Protein AF-A0A1W1XZP3-F1 (afdb_monomer)

Secondary structure (DSSP, 8-state):
---HHHHHHHHHHTT--PPEEEE---PPPTT-S--GGGGSTTS---EEETTEEESSHHHHHHHHHHHHTT-HHHHHHHHT---HHHHHHHTTS-TT--HHHHHHHHHHHHHHHHHHHHHH-HHHHHHHHHTTTPEEEE--TT-SSSS-SS-TTSGGGG-GGG-SS--HHHHHHHHHHHHHHHHTT----PPPPPPPP---GGG-EEEEEEE-TTT---EEEEEEEPBS-TTS--EEEE-TTS-EEEEEEEEETTTEEEEEEEETTEEEEEEEESS--EEEEE-TT--EEEEEEE-

Structure (mmCIF, N/CA/C/O backbone):
data_AF-A0A1W1XZP3-F1
#
_entry.id   AF-A0A1W1XZP3-F1
#
loop_
_atom_site.group_PDB
_atom_site.id
_atom_site.type_symbol
_atom_site.label_atom_id
_atom_site.label_alt_id
_atom_site.label_comp_id
_atom_site.label_asym_id
_atom_site.label_entity_id
_atom_site.label_seq_id
_atom_site.pdbx_PDB_ins_code
_atom_site.Cartn_x
_atom_site.Cartn_y
_atom_site.Cartn_z
_atom_site.occupancy
_atom_site.B_iso_or_equiv
_atom_site.auth_seq_id
_atom_site.auth_comp_id
_atom_site.auth_asym_id
_atom_site.auth_atom_id
_atom_site.pdbx_PDB_model_num
ATOM 1 N N . MET A 1 1 ? -2.050 18.190 2.871 1.00 44.12 1 MET A N 1
ATOM 2 C CA . MET A 1 1 ? -2.322 17.116 3.847 1.00 44.12 1 MET A CA 1
ATOM 3 C C . MET A 1 1 ? -1.042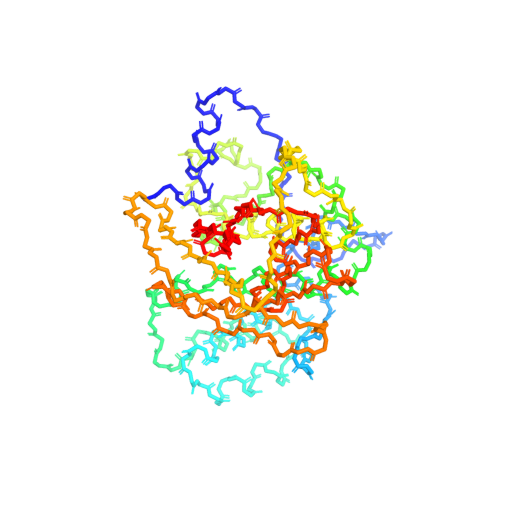 16.617 4.378 1.00 44.12 1 MET A C 1
ATOM 5 O O . MET A 1 1 ? -0.017 16.674 3.710 1.00 44.12 1 MET A O 1
ATOM 9 N N . SER A 1 2 ? -1.183 16.103 5.575 1.00 41.12 2 SER A N 1
ATOM 10 C CA . SER A 1 2 ? -0.210 15.267 6.207 1.00 41.12 2 SER A CA 1
ATOM 11 C C . SER A 1 2 ? -0.262 13.873 5.560 1.00 41.12 2 SER A C 1
ATOM 13 O O . SER A 1 2 ? -1.215 13.147 5.841 1.00 41.12 2 SER A O 1
ATOM 15 N N . PRO A 1 3 ? 0.674 13.485 4.665 1.00 68.62 3 PRO A N 1
ATOM 16 C CA . PRO A 1 3 ? 0.847 12.079 4.259 1.00 68.62 3 PRO A CA 1
ATOM 17 C C . PRO A 1 3 ? 0.864 11.160 5.499 1.00 68.62 3 PRO A C 1
ATOM 19 O O . PRO A 1 3 ? 1.060 11.681 6.593 1.00 68.62 3 PRO A O 1
ATOM 22 N N . PRO A 1 4 ? 0.713 9.826 5.399 1.00 83.00 4 PRO A N 1
ATOM 23 C CA . PRO A 1 4 ? 0.682 8.929 6.571 1.00 83.00 4 PRO A CA 1
ATOM 24 C C . PRO A 1 4 ? 1.760 9.213 7.639 1.00 83.00 4 PRO A C 1
ATOM 26 O O . PRO A 1 4 ? 1.513 9.133 8.840 1.00 83.00 4 PRO A O 1
ATOM 29 N N . LEU A 1 5 ? 2.938 9.667 7.203 1.00 90.62 5 LEU A N 1
ATOM 30 C CA . LEU A 1 5 ? 4.012 10.156 8.065 1.00 90.62 5 LEU A CA 1
ATOM 31 C C . LEU A 1 5 ? 3.643 11.368 8.939 1.00 90.62 5 LEU A C 1
ATOM 33 O O . LEU A 1 5 ? 4.022 11.439 10.101 1.00 90.62 5 LEU A O 1
ATOM 37 N N . ALA A 1 6 ? 2.921 12.336 8.402 1.00 86.00 6 ALA A N 1
ATOM 38 C CA . ALA A 1 6 ? 2.547 13.534 9.129 1.00 86.00 6 ALA A CA 1
ATOM 39 C C . ALA A 1 6 ? 1.307 13.329 10.029 1.00 86.00 6 ALA A C 1
ATOM 41 O O . ALA A 1 6 ? 1.150 14.075 10.993 1.00 86.00 6 ALA A O 1
ATOM 42 N N . ASP A 1 7 ? 0.478 12.299 9.796 1.00 86.25 7 ASP A N 1
ATOM 43 C CA . ASP A 1 7 ? -0.460 11.801 10.824 1.00 86.25 7 ASP A CA 1
ATOM 44 C C . ASP A 1 7 ? 0.311 11.226 12.022 1.00 86.25 7 ASP A C 1
ATOM 46 O O . ASP A 1 7 ? 0.065 11.599 13.170 1.00 86.25 7 ASP A O 1
ATOM 50 N N . LEU A 1 8 ? 1.336 10.408 11.753 1.00 92.25 8 LEU A N 1
ATOM 51 C CA . LEU A 1 8 ? 2.243 9.915 12.789 1.00 92.25 8 LEU A CA 1
ATOM 52 C C . LEU A 1 8 ? 2.946 11.067 13.534 1.00 92.25 8 LEU A C 1
ATOM 54 O O . LEU A 1 8 ? 3.051 11.021 14.758 1.00 92.25 8 LEU A O 1
ATOM 58 N N . HIS A 1 9 ? 3.381 12.124 12.837 1.00 92.62 9 HIS A N 1
ATOM 59 C CA . HIS A 1 9 ? 3.929 13.323 13.490 1.00 92.62 9 HIS A CA 1
ATOM 60 C C . HIS A 1 9 ? 2.908 14.002 14.402 1.00 92.62 9 HIS A C 1
ATOM 62 O O . HIS A 1 9 ? 3.260 14.358 15.524 1.00 92.62 9 HIS A O 1
ATOM 68 N N . ALA A 1 10 ? 1.661 14.165 13.952 1.00 88.94 10 ALA A N 1
ATOM 69 C CA . ALA A 1 10 ? 0.604 14.785 14.748 1.00 88.94 10 ALA A CA 1
ATOM 70 C C . ALA A 1 10 ? 0.292 13.973 16.015 1.00 88.94 10 ALA A C 1
ATOM 72 O O . ALA A 1 10 ? 0.179 14.542 17.099 1.00 88.94 10 ALA A O 1
ATOM 73 N N . ARG A 1 11 ? 0.231 12.644 15.897 1.00 91.50 11 ARG A N 1
ATOM 74 C CA . ARG A 1 11 ? 0.039 11.717 17.021 1.00 91.50 11 ARG A CA 1
ATOM 75 C C . ARG A 1 11 ? 1.170 11.792 18.045 1.00 91.50 11 ARG A C 1
ATOM 77 O O . ARG A 1 11 ? 0.910 11.924 19.239 1.00 91.50 11 ARG A O 1
ATOM 84 N N . ILE A 1 12 ? 2.422 11.798 17.583 1.00 94.62 12 ILE A N 1
ATOM 85 C CA . ILE A 1 12 ? 3.595 11.966 18.456 1.00 94.62 12 ILE A CA 1
ATOM 86 C C . ILE A 1 12 ? 3.578 13.344 19.131 1.00 94.62 12 ILE A C 1
ATOM 88 O O . ILE A 1 12 ? 3.826 13.448 20.331 1.00 94.62 12 ILE A O 1
ATOM 92 N N . ALA A 1 13 ? 3.239 14.405 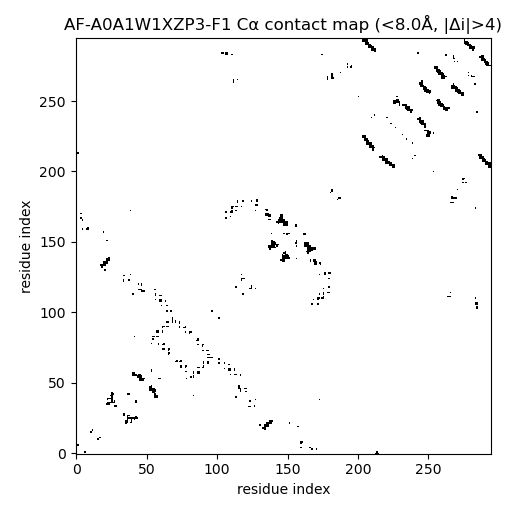18.393 1.00 93.31 13 ALA A N 1
ATOM 93 C CA . ALA A 1 13 ? 3.107 15.751 18.950 1.00 93.31 13 ALA A CA 1
ATOM 94 C C . ALA A 1 13 ? 1.982 15.849 19.998 1.00 93.31 13 ALA A C 1
ATOM 96 O O . ALA A 1 13 ? 2.093 16.630 20.941 1.00 93.31 13 ALA A O 1
ATOM 97 N N . ALA A 1 14 ? 0.937 15.027 19.872 1.00 93.50 14 ALA A N 1
ATOM 98 C CA . ALA A 1 14 ? -0.135 14.882 20.855 1.00 93.50 14 ALA A CA 1
ATOM 99 C C . ALA A 1 14 ? 0.246 14.011 22.074 1.00 93.50 14 ALA A C 1
ATOM 101 O O . ALA A 1 14 ? -0.586 13.795 22.953 1.00 93.50 14 ALA A O 1
ATOM 102 N N . GLY A 1 15 ? 1.493 13.534 22.154 1.00 94.75 15 GLY A N 1
ATOM 103 C CA . GLY A 1 15 ? 2.026 12.780 23.291 1.00 94.75 15 GLY A CA 1
ATOM 104 C C . GLY A 1 15 ? 2.010 11.262 23.120 1.00 94.75 15 GLY A C 1
ATOM 105 O O . GLY A 1 15 ? 2.388 10.551 24.053 1.00 94.75 15 GLY A O 1
ATOM 106 N N . GLU A 1 16 ? 1.606 10.744 21.957 1.00 94.31 16 GLU A N 1
ATOM 107 C CA . GLU A 1 16 ? 1.688 9.310 21.688 1.00 94.31 16 GLU A CA 1
ATOM 108 C C . GLU A 1 16 ? 3.152 8.845 21.610 1.00 94.31 16 GLU A C 1
ATOM 110 O O . GLU A 1 16 ? 3.997 9.485 20.984 1.00 94.31 16 GLU A O 1
ATOM 115 N N . GLN A 1 17 ? 3.445 7.697 22.225 1.00 94.00 17 GLN A N 1
ATOM 116 C CA . GLN A 1 17 ? 4.751 7.036 22.184 1.00 94.00 17 GLN A CA 1
ATOM 117 C C . GLN A 1 17 ? 4.620 5.711 21.419 1.00 94.00 17 GLN A C 1
ATOM 119 O O . GLN A 1 17 ? 4.430 4.662 22.039 1.00 94.00 17 GLN A O 1
ATOM 124 N N . PRO A 1 18 ? 4.644 5.739 20.074 1.00 94.62 18 PRO A N 1
ATOM 125 C CA . PRO A 1 18 ? 4.424 4.546 19.273 1.00 94.62 18 PRO A CA 1
ATOM 126 C C . PRO A 1 18 ? 5.586 3.560 19.417 1.00 94.62 18 PRO A C 1
ATOM 128 O O . PRO A 1 18 ? 6.759 3.929 19.387 1.00 94.62 18 PRO A O 1
ATOM 131 N N . GLU A 1 19 ? 5.255 2.276 19.494 1.00 97.25 19 GLU A N 1
ATOM 132 C CA . GLU A 1 19 ? 6.241 1.212 19.356 1.00 97.25 19 GLU A CA 1
ATOM 133 C C . GLU A 1 19 ? 6.535 0.944 17.875 1.00 97.25 19 GLU A C 1
ATOM 135 O O . GLU A 1 19 ? 5.617 0.812 17.060 1.00 97.25 19 GLU A O 1
ATOM 140 N N . PHE A 1 20 ? 7.814 0.805 17.527 1.00 97.44 20 PHE A N 1
ATOM 141 C CA . PHE A 1 20 ? 8.249 0.542 16.156 1.00 97.44 20 PHE A CA 1
ATOM 142 C C . PHE A 1 20 ? 8.634 -0.923 15.950 1.00 97.44 20 PHE A C 1
ATOM 144 O O . PHE A 1 20 ? 9.299 -1.534 16.787 1.00 97.44 20 PHE A O 1
ATOM 151 N N . LEU A 1 21 ? 8.263 -1.473 14.794 1.00 98.12 21 LEU A N 1
ATOM 152 C CA . LEU A 1 21 ? 8.823 -2.718 14.273 1.00 98.12 21 LEU A CA 1
ATOM 153 C C . LEU A 1 21 ? 9.579 -2.403 12.985 1.00 98.12 21 LEU A C 1
ATOM 155 O O . LEU A 1 21 ? 8.977 -2.150 11.940 1.00 98.12 21 LEU A O 1
ATOM 159 N N . PHE A 1 22 ? 10.906 -2.421 13.076 1.00 98.00 22 PHE A N 1
ATOM 160 C CA . PHE A 1 22 ? 11.784 -2.218 11.932 1.00 98.00 22 PHE A CA 1
ATOM 161 C C . PHE A 1 22 ? 11.918 -3.502 11.118 1.00 98.00 22 PHE A C 1
ATOM 163 O O . PHE A 1 22 ? 12.018 -4.605 11.662 1.00 98.00 22 PHE A O 1
ATOM 170 N N . PHE A 1 23 ? 11.942 -3.357 9.799 1.00 97.69 23 PHE A N 1
ATOM 171 C CA . PHE A 1 23 ? 12.217 -4.453 8.886 1.00 97.69 23 PHE A CA 1
ATOM 172 C C . PHE A 1 23 ? 12.984 -3.959 7.664 1.00 97.69 23 PHE A C 1
ATOM 174 O O . PHE A 1 23 ? 12.758 -2.862 7.163 1.00 97.69 23 PHE A O 1
ATOM 181 N N . TRP A 1 24 ? 13.889 -4.795 7.164 1.00 94.44 24 TRP A N 1
ATOM 182 C CA . TRP A 1 24 ? 14.556 -4.600 5.885 1.00 94.44 24 TRP A CA 1
ATOM 183 C C . TRP A 1 24 ? 15.113 -5.939 5.390 1.00 94.44 24 TRP A C 1
ATOM 185 O O . TRP A 1 24 ? 15.592 -6.763 6.171 1.00 94.44 24 TRP A O 1
ATOM 195 N N . GLY A 1 25 ? 15.028 -6.176 4.081 1.00 91.50 25 GLY A N 1
ATOM 196 C CA . GLY A 1 25 ? 15.383 -7.456 3.467 1.00 91.50 25 GLY A CA 1
ATOM 197 C C . GLY A 1 25 ? 14.233 -8.473 3.420 1.00 91.50 25 GLY A C 1
ATOM 198 O O . GLY A 1 25 ? 13.165 -8.276 3.986 1.00 91.50 25 GLY A O 1
ATOM 199 N N . HIS A 1 26 ? 14.452 -9.562 2.679 1.00 87.12 26 HIS A N 1
ATOM 200 C CA . HIS A 1 26 ? 13.395 -10.495 2.247 1.00 87.12 26 HIS A CA 1
ATOM 201 C C . HIS A 1 26 ? 13.785 -11.976 2.379 1.00 87.12 26 HIS A C 1
ATOM 203 O O . HIS A 1 26 ? 13.111 -12.852 1.844 1.00 87.12 26 HIS A O 1
ATOM 209 N N . ARG A 1 27 ? 14.911 -12.283 3.031 1.00 83.94 27 ARG A N 1
ATOM 210 C CA . ARG A 1 27 ? 15.418 -13.659 3.112 1.00 83.94 27 ARG A CA 1
ATOM 211 C C . ARG A 1 27 ? 14.693 -14.440 4.204 1.00 83.94 27 ARG A C 1
ATOM 213 O O . ARG A 1 27 ? 14.518 -13.940 5.312 1.00 83.94 27 ARG A O 1
ATOM 220 N N . HIS A 1 28 ? 14.338 -15.687 3.901 1.00 78.81 28 HIS A N 1
ATOM 221 C CA . HIS A 1 28 ? 13.821 -16.619 4.899 1.00 78.81 28 HIS A CA 1
ATOM 222 C C . HIS A 1 28 ? 14.826 -16.851 6.027 1.00 78.81 28 HIS A C 1
ATOM 224 O O . HIS A 1 28 ? 16.045 -16.841 5.829 1.00 78.81 28 HIS A O 1
ATOM 230 N N . ASN A 1 29 ? 14.295 -17.134 7.213 1.00 76.88 29 ASN A N 1
ATOM 231 C CA . ASN A 1 29 ? 15.098 -17.631 8.313 1.00 76.88 29 ASN A CA 1
ATOM 232 C C . ASN A 1 29 ? 15.618 -19.042 7.996 1.00 76.88 29 ASN A C 1
ATOM 234 O O . ASN A 1 29 ? 14.844 -19.940 7.670 1.00 76.88 29 ASN A O 1
ATOM 238 N N . LYS A 1 30 ? 16.927 -19.261 8.173 1.00 71.31 30 LYS A N 1
ATOM 239 C CA . LYS A 1 30 ? 17.564 -20.582 8.033 1.00 71.31 30 LYS A CA 1
ATOM 240 C C . LYS A 1 30 ? 17.029 -21.618 9.028 1.00 71.31 30 LYS A C 1
ATOM 242 O O . LYS A 1 30 ? 17.158 -22.809 8.784 1.00 71.31 30 LYS A O 1
ATOM 247 N N . ARG A 1 31 ? 16.463 -21.167 10.154 1.00 73.06 31 ARG A N 1
ATOM 248 C CA . ARG A 1 31 ? 15.923 -22.020 11.227 1.00 73.06 31 ARG A CA 1
ATOM 249 C C . ARG A 1 31 ? 14.418 -22.303 11.092 1.00 73.06 31 ARG A C 1
ATOM 251 O O . ARG A 1 31 ? 13.844 -22.897 11.996 1.00 73.06 31 ARG A O 1
ATOM 258 N N . GLY A 1 32 ? 13.788 -21.882 9.992 1.00 74.12 32 GLY A N 1
ATOM 259 C CA . GLY A 1 32 ? 12.334 -21.945 9.822 1.00 74.12 32 GLY A CA 1
ATOM 260 C C . GLY A 1 32 ? 11.593 -20.816 10.554 1.00 74.12 32 GLY A C 1
ATOM 261 O O . GLY A 1 32 ? 12.191 -20.021 11.282 1.00 74.12 32 GLY A O 1
ATOM 262 N N . GLY A 1 33 ? 10.282 -20.725 10.322 1.00 82.06 33 GLY A N 1
ATOM 263 C CA . GLY A 1 33 ? 9.408 -19.710 10.921 1.00 82.06 33 GLY A CA 1
ATOM 264 C C . GLY A 1 33 ? 9.352 -18.376 10.165 1.00 82.06 33 GLY A C 1
ATOM 265 O O . GLY A 1 33 ? 10.247 -18.022 9.392 1.00 82.06 33 GLY A O 1
ATOM 266 N N . VAL A 1 34 ? 8.261 -17.641 10.390 1.00 91.75 34 VAL A N 1
ATOM 267 C CA . VAL A 1 34 ? 8.014 -16.321 9.796 1.00 91.75 34 VAL A CA 1
ATOM 268 C C . VAL A 1 34 ? 8.739 -15.250 10.607 1.00 91.75 34 VAL A C 1
ATOM 270 O O . VAL A 1 34 ? 8.684 -15.238 11.834 1.00 91.75 34 VAL A O 1
ATOM 273 N N . THR A 1 35 ? 9.425 -14.342 9.919 1.00 94.38 35 THR A N 1
ATOM 274 C CA . THR A 1 35 ? 10.109 -13.191 10.520 1.00 94.38 35 THR A CA 1
ATOM 275 C C . THR A 1 35 ? 9.648 -11.901 9.853 1.00 94.38 35 THR A C 1
ATOM 277 O O . THR A 1 35 ? 8.932 -11.934 8.850 1.00 94.38 35 THR A O 1
ATOM 280 N N . ALA A 1 36 ? 10.126 -10.756 10.346 1.00 95.44 36 ALA A N 1
ATOM 281 C CA . ALA A 1 36 ? 9.855 -9.448 9.751 1.00 95.44 36 ALA A CA 1
ATOM 282 C C . ALA A 1 36 ? 10.259 -9.345 8.263 1.00 95.44 36 ALA A C 1
ATOM 284 O O . ALA A 1 36 ? 9.730 -8.504 7.545 1.00 95.44 36 ALA A O 1
ATOM 285 N N . ALA A 1 37 ? 11.111 -10.248 7.755 1.00 95.50 37 ALA A N 1
ATOM 286 C CA . ALA A 1 37 ? 11.415 -10.348 6.327 1.00 95.50 37 ALA A CA 1
ATOM 287 C C . ALA A 1 37 ? 10.162 -10.575 5.460 1.00 95.50 37 ALA A C 1
ATOM 289 O O . ALA A 1 37 ? 10.147 -10.184 4.292 1.00 95.50 37 ALA A O 1
ATOM 290 N N . CYS A 1 38 ? 9.098 -11.165 6.021 1.00 97.12 38 CYS A N 1
ATOM 291 C CA . CYS A 1 38 ? 7.838 -11.355 5.308 1.00 97.12 38 CYS A CA 1
ATOM 292 C C . CYS A 1 38 ? 7.115 -10.049 4.964 1.00 97.12 38 CYS A C 1
ATOM 294 O O . CYS A 1 38 ? 6.285 -10.048 4.058 1.00 97.12 38 CYS A O 1
ATOM 296 N N . LEU A 1 39 ? 7.452 -8.938 5.622 1.00 98.06 39 LEU A N 1
ATOM 297 C CA . LEU A 1 39 ? 6.892 -7.614 5.347 1.00 98.06 39 LEU A CA 1
ATOM 298 C C . LEU A 1 39 ? 7.423 -7.021 4.028 1.00 98.06 39 LEU A C 1
ATOM 300 O O . LEU A 1 39 ? 6.782 -6.165 3.425 1.00 98.06 39 LEU A O 1
ATOM 304 N N . SER A 1 40 ? 8.549 -7.520 3.510 1.00 97.81 40 SER A N 1
ATOM 305 C CA . SER A 1 40 ? 9.116 -7.044 2.246 1.00 97.81 40 SER A CA 1
ATOM 306 C C . SER A 1 40 ? 8.247 -7.395 1.030 1.00 97.81 40 SER A C 1
ATOM 308 O O . SER A 1 40 ? 7.728 -8.512 0.911 1.00 97.81 40 SER A O 1
ATOM 310 N N . GLN A 1 41 ? 8.180 -6.479 0.055 1.00 97.88 41 GLN A N 1
ATOM 311 C CA . GLN A 1 41 ? 7.554 -6.728 -1.255 1.00 97.88 41 GLN A CA 1
ATOM 312 C C . GLN A 1 41 ? 8.211 -7.871 -2.038 1.00 97.88 41 GLN A C 1
ATOM 314 O O . GLN A 1 41 ? 7.585 -8.465 -2.914 1.00 97.88 41 GLN A O 1
ATOM 319 N N . TRP A 1 42 ? 9.467 -8.188 -1.719 1.00 97.19 42 TRP A N 1
ATOM 320 C CA . TRP A 1 42 ? 10.271 -9.197 -2.409 1.00 97.19 42 TRP A CA 1
ATOM 321 C C . TRP A 1 42 ? 10.230 -10.568 -1.734 1.00 97.19 42 TRP A C 1
ATOM 323 O O . TRP A 1 42 ? 10.830 -11.512 -2.241 1.00 97.19 42 TRP A O 1
ATOM 333 N N . PHE A 1 43 ? 9.552 -10.690 -0.591 1.00 97.12 43 PHE A N 1
ATOM 334 C CA . PHE A 1 43 ? 9.405 -11.978 0.073 1.00 97.12 43 PHE A CA 1
ATOM 335 C C . PHE A 1 43 ? 8.590 -12.940 -0.814 1.00 97.12 43 PHE A C 1
ATOM 337 O O . PHE A 1 43 ? 7.512 -12.542 -1.271 1.00 97.12 43 PHE A O 1
ATOM 344 N N . PRO A 1 44 ? 9.067 -14.176 -1.060 1.00 95.62 44 PRO A N 1
ATOM 345 C CA . PRO A 1 44 ? 8.441 -15.121 -1.985 1.00 95.62 44 PRO A CA 1
ATOM 346 C C . PRO A 1 44 ? 7.222 -15.795 -1.344 1.00 95.62 44 PRO A C 1
ATOM 348 O O . PRO A 1 44 ? 7.264 -16.941 -0.908 1.00 95.62 44 PRO A O 1
ATOM 351 N N . ALA A 1 45 ? 6.128 -15.044 -1.272 1.00 95.88 45 ALA A N 1
ATOM 352 C CA . ALA A 1 45 ? 4.812 -15.519 -0.874 1.00 95.88 45 ALA A CA 1
ATOM 353 C C . ALA A 1 45 ? 3.841 -15.194 -2.005 1.00 95.88 45 ALA A C 1
ATOM 355 O O . ALA A 1 45 ? 3.374 -14.058 -2.118 1.00 95.88 45 ALA A O 1
ATOM 356 N N . GLY A 1 46 ? 3.631 -16.184 -2.872 1.00 96.88 46 GLY A N 1
ATOM 357 C CA . GLY A 1 46 ? 2.770 -16.048 -4.034 1.00 96.88 46 GLY A CA 1
ATOM 358 C C . GLY A 1 46 ? 1.299 -15.925 -3.651 1.00 96.88 46 GLY A C 1
ATOM 359 O O . GLY A 1 46 ? 0.886 -16.345 -2.567 1.00 96.88 46 GLY A O 1
ATOM 360 N N . PHE A 1 47 ? 0.526 -15.318 -4.541 1.00 97.88 47 PHE A N 1
ATOM 361 C CA . PHE A 1 47 ? -0.914 -15.129 -4.395 1.00 97.88 47 PHE A CA 1
ATOM 362 C C . PHE A 1 47 ? -1.550 -14.865 -5.762 1.00 97.88 47 PHE A C 1
ATOM 364 O O . PHE A 1 47 ? -0.866 -14.464 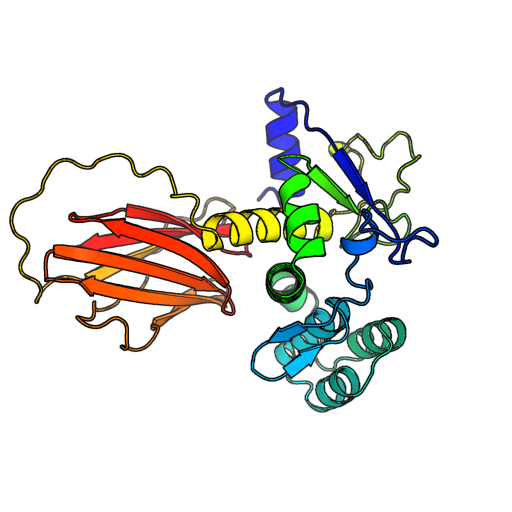-6.707 1.00 97.88 47 PHE A O 1
ATOM 371 N N . THR A 1 48 ? -2.861 -15.061 -5.855 1.00 95.38 48 THR A N 1
ATOM 372 C CA . THR A 1 48 ? -3.641 -14.852 -7.082 1.00 95.38 48 THR A CA 1
ATOM 373 C C . THR A 1 48 ? -4.633 -13.709 -6.890 1.00 95.38 48 THR A C 1
ATOM 375 O O . THR A 1 48 ? -5.372 -13.704 -5.910 1.00 95.38 48 THR A O 1
ATOM 378 N N . LEU A 1 49 ? -4.667 -12.746 -7.811 1.00 86.12 49 LEU A N 1
ATOM 379 C CA . LEU A 1 49 ? -5.703 -11.706 -7.886 1.00 86.12 49 LEU A CA 1
ATOM 380 C C . LEU A 1 49 ? -6.190 -11.606 -9.330 1.00 86.12 49 LEU A C 1
ATOM 382 O O . LEU A 1 49 ? -5.360 -11.594 -10.241 1.00 86.12 49 LEU A O 1
ATOM 386 N N . ASP A 1 50 ? -7.508 -11.538 -9.519 1.00 84.00 50 ASP A N 1
ATOM 387 C CA . ASP A 1 50 ? -8.168 -11.481 -10.832 1.00 84.00 50 ASP A CA 1
ATOM 388 C C . ASP A 1 50 ? -7.683 -12.588 -11.785 1.00 84.00 50 ASP A C 1
ATOM 390 O O . ASP A 1 50 ? -7.269 -12.323 -12.912 1.00 84.00 50 ASP A O 1
ATOM 394 N N . ASP A 1 51 ? -7.635 -13.829 -11.283 1.00 88.38 51 ASP A N 1
ATOM 395 C CA . ASP A 1 51 ? -7.136 -15.025 -11.984 1.00 88.38 51 ASP A CA 1
ATOM 396 C C . ASP A 1 51 ? -5.676 -14.949 -12.477 1.00 88.38 51 ASP A C 1
ATOM 398 O O . ASP A 1 51 ? -5.199 -15.820 -13.207 1.00 88.38 51 ASP A O 1
ATOM 402 N N . VAL A 1 52 ? -4.914 -13.947 -12.026 1.00 93.25 52 VAL A N 1
ATOM 403 C CA . VAL A 1 52 ? -3.486 -13.797 -12.316 1.00 93.25 52 VAL A CA 1
ATOM 404 C C . VAL A 1 52 ? -2.667 -14.138 -11.077 1.00 93.25 52 VAL A C 1
ATOM 406 O O . VAL A 1 52 ? -2.826 -13.531 -10.017 1.00 93.25 52 VAL A O 1
ATOM 409 N N . TYR A 1 53 ? -1.752 -15.095 -11.219 1.00 97.12 53 TYR A N 1
ATOM 410 C CA . TYR A 1 53 ? -0.792 -15.443 -10.176 1.00 97.12 53 TYR A CA 1
ATOM 411 C C . TYR A 1 53 ? 0.404 -14.481 -10.171 1.00 97.12 53 TYR A C 1
ATOM 413 O O . TYR A 1 53 ? 0.989 -14.186 -11.215 1.00 97.12 53 TYR A O 1
ATOM 421 N N . TYR A 1 54 ? 0.811 -14.043 -8.981 1.00 98.06 54 TYR A N 1
ATOM 422 C CA . TYR A 1 54 ? 1.982 -13.200 -8.756 1.00 98.06 54 TYR A CA 1
ATOM 423 C C . TYR A 1 54 ? 2.945 -13.895 -7.797 1.00 98.06 54 TYR A C 1
ATOM 425 O O . TYR A 1 54 ? 2.562 -14.305 -6.704 1.00 98.06 54 TYR A O 1
ATOM 433 N N . HIS A 1 55 ? 4.225 -13.976 -8.172 1.00 97.94 55 HIS A N 1
ATOM 434 C CA . HIS A 1 55 ? 5.258 -14.601 -7.336 1.00 97.94 55 HIS A CA 1
ATOM 435 C C . HIS A 1 55 ? 5.551 -13.814 -6.049 1.00 97.94 55 HIS A C 1
ATOM 437 O O . HIS A 1 55 ? 5.897 -14.401 -5.024 1.00 97.94 55 HIS A O 1
ATOM 443 N N . THR A 1 56 ? 5.444 -12.484 -6.103 1.00 98.50 56 THR A N 1
ATOM 444 C CA . THR A 1 56 ? 5.638 -11.584 -4.959 1.00 98.50 56 THR A CA 1
ATOM 445 C C . THR A 1 56 ? 4.744 -10.349 -5.088 1.00 98.50 56 THR A C 1
ATOM 447 O O . THR A 1 56 ? 4.231 -10.053 -6.169 1.00 98.50 56 THR A O 1
ATOM 450 N N . ALA A 1 57 ? 4.612 -9.564 -4.016 1.00 98.25 57 ALA A N 1
ATOM 451 C CA . ALA A 1 57 ? 3.863 -8.306 -4.067 1.00 98.25 57 ALA A CA 1
ATOM 452 C C . ALA A 1 57 ? 4.519 -7.253 -4.993 1.00 98.25 57 ALA A C 1
ATOM 454 O O . ALA A 1 57 ? 3.813 -6.459 -5.609 1.00 98.25 57 ALA A O 1
ATOM 455 N N . GLU A 1 58 ? 5.845 -7.309 -5.199 1.00 98.19 58 GLU A N 1
ATOM 456 C CA . GLU A 1 58 ? 6.538 -6.508 -6.228 1.00 98.19 58 GLU A CA 1
ATOM 457 C C . GLU A 1 58 ? 6.002 -6.800 -7.640 1.00 98.19 58 GLU A C 1
ATOM 459 O O . GLU A 1 58 ? 5.842 -5.872 -8.435 1.00 98.19 58 GLU A O 1
ATOM 464 N N . HIS A 1 59 ? 5.688 -8.066 -7.950 1.00 98.62 59 HIS A N 1
ATOM 465 C CA . HIS A 1 59 ? 5.141 -8.434 -9.259 1.00 98.62 59 HIS A CA 1
ATOM 466 C C . HIS A 1 59 ? 3.789 -7.768 -9.488 1.00 98.62 59 HIS A C 1
ATOM 468 O O . HIS A 1 59 ? 3.577 -7.153 -10.534 1.00 98.62 59 HIS A O 1
ATOM 474 N N . TYR A 1 60 ? 2.914 -7.816 -8.483 1.00 98.25 60 TYR A N 1
ATOM 475 C CA . TYR A 1 60 ? 1.633 -7.122 -8.541 1.00 98.25 60 TYR A CA 1
ATOM 476 C C . TYR A 1 60 ? 1.813 -5.607 -8.683 1.00 98.25 60 TYR A C 1
ATOM 478 O O . TYR A 1 60 ? 1.202 -5.004 -9.561 1.00 98.25 60 TYR A O 1
ATOM 486 N N . MET A 1 61 ? 2.693 -4.988 -7.885 1.00 97.44 61 MET A N 1
ATOM 487 C CA . MET A 1 61 ? 2.942 -3.542 -7.940 1.00 97.44 61 MET A CA 1
ATOM 488 C C . MET A 1 61 ? 3.396 -3.091 -9.336 1.00 97.44 61 MET A C 1
ATOM 490 O O . MET A 1 61 ? 2.890 -2.097 -9.860 1.00 97.44 61 MET A O 1
ATOM 494 N N . MET A 1 62 ? 4.334 -3.809 -9.963 1.00 98.44 62 MET A N 1
ATOM 495 C CA . MET A 1 62 ? 4.808 -3.464 -11.307 1.00 98.44 62 MET A CA 1
ATOM 496 C C . MET A 1 62 ? 3.769 -3.772 -12.390 1.00 98.44 62 MET A C 1
ATOM 498 O O . MET A 1 62 ? 3.646 -2.995 -13.335 1.00 98.44 62 MET A O 1
ATOM 502 N N . ALA A 1 63 ? 2.980 -4.841 -12.246 1.00 97.44 63 ALA A N 1
ATOM 503 C CA . ALA A 1 63 ? 1.872 -5.135 -13.154 1.00 97.44 63 ALA A CA 1
ATOM 504 C C . ALA A 1 63 ? 0.777 -4.058 -13.079 1.00 97.44 63 ALA A C 1
ATOM 506 O O . ALA A 1 63 ? 0.324 -3.571 -14.111 1.00 97.44 63 ALA A O 1
ATOM 507 N N . ALA A 1 64 ? 0.402 -3.622 -11.873 1.00 94.94 64 ALA A N 1
ATOM 508 C CA . ALA A 1 64 ? -0.529 -2.514 -11.659 1.00 94.94 64 ALA A CA 1
ATOM 509 C C . ALA A 1 64 ? -0.004 -1.213 -12.281 1.00 94.94 64 ALA A C 1
ATOM 511 O O . ALA A 1 64 ? -0.746 -0.504 -12.958 1.00 94.94 64 ALA A O 1
ATOM 512 N N . LYS A 1 65 ? 1.298 -0.939 -12.132 1.00 96.06 65 LYS A N 1
ATOM 513 C CA . LYS A 1 65 ? 1.953 0.191 -12.793 1.00 96.06 65 LYS A CA 1
ATOM 514 C C . LYS A 1 65 ? 1.863 0.088 -14.320 1.00 96.06 65 LYS A C 1
ATOM 516 O O . LYS A 1 65 ? 1.527 1.071 -14.964 1.00 96.06 65 LYS A O 1
ATOM 521 N N . ALA A 1 66 ? 2.135 -1.079 -14.905 1.00 97.38 66 ALA A N 1
ATOM 522 C CA . ALA A 1 66 ? 2.060 -1.271 -16.355 1.00 97.38 66 ALA A CA 1
ATOM 523 C C . ALA A 1 66 ? 0.626 -1.121 -16.887 1.00 97.38 66 ALA A C 1
ATOM 525 O O . ALA A 1 66 ? 0.433 -0.477 -17.914 1.00 97.38 66 ALA A O 1
ATOM 526 N N . ARG A 1 67 ? -0.373 -1.636 -16.155 1.00 94.44 67 ARG A N 1
ATOM 527 C CA . ARG A 1 67 ? -1.800 -1.435 -16.459 1.00 94.44 67 ARG A CA 1
ATOM 528 C C . ARG A 1 67 ? -2.187 0.041 -16.430 1.00 94.44 67 ARG A C 1
ATOM 530 O O . ARG A 1 67 ? -2.870 0.493 -17.334 1.00 94.44 67 ARG A O 1
ATOM 537 N N . LEU A 1 68 ? -1.715 0.799 -15.437 1.00 90.94 68 LEU A N 1
ATOM 538 C CA . LEU A 1 68 ? -2.024 2.228 -15.312 1.00 90.94 68 LEU A CA 1
ATOM 539 C C . LEU A 1 68 ? -1.573 3.043 -16.534 1.00 90.94 68 LEU A C 1
ATOM 541 O O . LEU A 1 68 ? -2.220 4.028 -16.876 1.00 90.94 68 LEU A O 1
ATOM 545 N N . PHE A 1 69 ? -0.471 2.652 -17.171 1.00 94.12 69 PHE A N 1
ATOM 546 C CA . PHE A 1 69 ? 0.085 3.335 -18.343 1.00 94.12 69 PHE A CA 1
ATOM 547 C C . PHE A 1 69 ? -0.173 2.591 -19.659 1.00 94.12 69 PHE A C 1
ATOM 549 O O . PHE A 1 69 ? 0.500 2.866 -20.651 1.00 94.12 69 PHE A O 1
ATOM 556 N N . ASP A 1 70 ? -1.121 1.648 -19.663 1.00 93.94 70 ASP A N 1
ATOM 557 C CA . ASP A 1 70 ? -1.545 0.892 -20.846 1.00 93.94 70 ASP A CA 1
ATOM 558 C C . ASP A 1 70 ? -0.386 0.182 -21.588 1.00 93.94 70 ASP A C 1
ATOM 560 O O . ASP A 1 70 ? -0.442 -0.073 -22.794 1.00 93.94 70 ASP A O 1
ATOM 564 N N . ASP A 1 71 ? 0.687 -0.187 -20.873 1.00 97.44 71 ASP A N 1
ATOM 565 C CA . ASP A 1 71 ? 1.862 -0.853 -21.448 1.00 97.44 71 ASP A CA 1
ATOM 566 C C . ASP A 1 71 ? 1.711 -2.379 -21.391 1.00 97.44 71 ASP A C 1
ATOM 568 O O . ASP A 1 71 ? 2.327 -3.079 -20.578 1.00 97.44 71 ASP A O 1
ATOM 572 N N . ALA A 1 72 ? 0.872 -2.906 -22.284 1.00 96.75 72 ALA A N 1
ATOM 573 C CA . ALA A 1 72 ? 0.593 -4.339 -22.385 1.00 96.75 72 ALA A CA 1
ATOM 574 C C . ALA A 1 72 ? 1.857 -5.187 -22.646 1.00 96.75 72 ALA A C 1
ATOM 576 O O . ALA A 1 72 ? 1.950 -6.327 -22.188 1.00 96.75 72 ALA A O 1
ATOM 577 N N . ALA A 1 73 ? 2.854 -4.633 -23.346 1.00 98.12 73 ALA A N 1
ATOM 578 C CA . ALA A 1 73 ? 4.091 -5.340 -23.667 1.00 98.12 73 ALA A CA 1
ATOM 579 C C . ALA A 1 73 ? 4.993 -5.518 -22.436 1.00 98.12 73 ALA A C 1
ATOM 581 O O . ALA A 1 73 ? 5.572 -6.593 -22.246 1.00 98.12 73 ALA A O 1
ATOM 582 N N . ILE A 1 74 ? 5.123 -4.486 -21.595 1.00 98.25 74 ILE A N 1
ATOM 583 C CA . ILE A 1 74 ? 5.835 -4.602 -20.316 1.00 98.25 74 ILE A CA 1
ATOM 584 C C . ILE A 1 74 ? 5.029 -5.441 -19.323 1.00 98.25 74 ILE A C 1
ATOM 586 O O . ILE A 1 74 ? 5.622 -6.264 -18.626 1.00 98.25 74 ILE A O 1
ATOM 590 N N . LEU A 1 75 ? 3.699 -5.311 -19.298 1.00 98.06 75 LEU A N 1
ATOM 591 C CA . LEU A 1 75 ? 2.835 -6.147 -18.463 1.00 98.06 75 LEU A CA 1
ATOM 592 C C . LEU A 1 75 ? 3.057 -7.640 -18.743 1.00 98.06 75 LEU A C 1
ATOM 594 O O . LEU A 1 75 ? 3.323 -8.393 -17.810 1.00 98.06 75 LEU A O 1
ATOM 598 N N . ALA A 1 76 ? 3.029 -8.063 -20.010 1.00 98.06 76 ALA A N 1
ATOM 599 C CA . ALA A 1 76 ? 3.264 -9.459 -20.381 1.00 98.06 76 ALA A CA 1
ATOM 600 C C . ALA A 1 76 ? 4.642 -9.970 -19.913 1.00 98.06 76 ALA A C 1
ATOM 602 O O . ALA A 1 76 ? 4.751 -11.080 -19.397 1.00 98.06 76 ALA A O 1
ATOM 603 N N . GLN A 1 77 ? 5.688 -9.143 -20.026 1.00 98.50 77 GLN A N 1
ATOM 604 C CA . GLN A 1 77 ? 7.029 -9.487 -19.536 1.00 98.50 77 GLN A CA 1
ATOM 605 C C . GLN A 1 77 ? 7.093 -9.592 -18.009 1.00 98.50 77 GLN A C 1
ATOM 607 O O . GLN A 1 77 ? 7.804 -10.449 -17.493 1.00 98.50 77 GLN A O 1
ATOM 612 N N . ILE A 1 78 ? 6.371 -8.729 -17.287 1.00 98.38 78 ILE A N 1
ATOM 613 C CA . ILE A 1 78 ? 6.287 -8.771 -15.823 1.00 98.38 78 ILE A CA 1
ATOM 614 C C . ILE A 1 78 ? 5.606 -10.063 -15.367 1.00 98.38 78 ILE A C 1
ATOM 616 O O . ILE A 1 78 ? 6.124 -10.731 -14.477 1.00 98.38 78 ILE A O 1
ATOM 620 N N . LEU A 1 79 ? 4.476 -10.424 -15.984 1.00 97.38 79 LEU A N 1
ATOM 621 C CA . LEU A 1 79 ? 3.700 -11.613 -15.612 1.00 97.38 79 LEU A CA 1
ATOM 622 C C . LEU A 1 79 ? 4.420 -12.928 -15.944 1.00 97.38 79 LEU A C 1
ATOM 624 O O . LEU A 1 79 ? 4.199 -13.930 -15.273 1.00 97.38 79 LEU A O 1
ATOM 628 N N . ALA A 1 80 ? 5.296 -12.930 -16.952 1.00 97.69 80 ALA A N 1
ATOM 629 C CA . ALA A 1 80 ? 6.081 -14.102 -17.338 1.00 97.69 80 ALA A CA 1
ATOM 630 C C . ALA A 1 80 ? 7.375 -14.293 -16.520 1.00 97.69 80 ALA A C 1
ATOM 632 O O . ALA A 1 80 ? 8.083 -15.281 -16.719 1.00 97.69 80 ALA A O 1
ATOM 633 N N . ASN A 1 81 ? 7.734 -13.349 -15.643 1.00 97.50 81 ASN A N 1
ATOM 634 C CA . ASN A 1 81 ? 8.988 -13.379 -14.895 1.00 97.50 81 ASN A CA 1
ATOM 635 C C . ASN A 1 81 ? 8.749 -13.791 -13.435 1.00 97.50 81 ASN A C 1
ATOM 637 O O . ASN A 1 81 ? 7.767 -13.378 -12.829 1.00 97.50 81 ASN A O 1
ATOM 641 N N . ALA A 1 82 ? 9.662 -14.586 -12.873 1.00 96.50 82 ALA A N 1
ATOM 642 C CA . ALA A 1 82 ? 9.606 -15.033 -11.478 1.00 96.50 82 ALA A CA 1
ATOM 643 C C . ALA A 1 82 ? 10.591 -14.290 -10.555 1.00 96.50 82 ALA A C 1
ATOM 645 O O . ALA A 1 82 ? 10.519 -14.421 -9.331 1.00 96.50 82 ALA A O 1
ATOM 646 N N . ASP A 1 83 ? 11.540 -13.537 -11.120 1.00 97.19 83 ASP A N 1
ATOM 647 C CA . ASP A 1 83 ? 12.558 -12.804 -10.373 1.00 97.19 83 ASP A CA 1
ATOM 648 C C . ASP A 1 83 ? 12.094 -11.364 -10.074 1.00 97.19 83 ASP A C 1
ATOM 650 O O . ASP A 1 83 ? 12.011 -10.531 -10.988 1.00 97.19 83 ASP A O 1
ATOM 654 N N . PRO A 1 84 ? 11.869 -11.004 -8.792 1.00 96.50 84 PRO A N 1
ATOM 655 C CA . PRO A 1 84 ? 11.416 -9.664 -8.424 1.00 96.50 84 PRO A CA 1
ATOM 656 C C . PRO A 1 84 ? 12.417 -8.571 -8.818 1.00 96.50 84 PRO A C 1
ATOM 658 O O . PRO A 1 84 ? 12.017 -7.433 -9.080 1.00 96.50 84 PRO A O 1
ATOM 661 N N . ARG A 1 85 ? 13.717 -8.888 -8.916 1.00 96.75 85 ARG A N 1
ATOM 662 C CA . ARG A 1 85 ? 14.724 -7.915 -9.356 1.00 96.75 85 ARG A CA 1
ATOM 663 C C . ARG A 1 85 ? 14.528 -7.547 -10.825 1.00 96.75 85 ARG A C 1
ATOM 665 O O . ARG A 1 85 ? 14.553 -6.361 -11.163 1.00 96.75 85 ARG A O 1
ATOM 672 N N . SER A 1 86 ? 14.321 -8.546 -11.678 1.00 97.56 86 SER A N 1
ATOM 673 C CA . SER A 1 86 ? 14.019 -8.362 -13.099 1.00 97.56 86 SER A CA 1
ATOM 674 C C . SER A 1 86 ? 12.711 -7.599 -13.305 1.00 97.56 86 SER A C 1
ATOM 676 O O . SER A 1 86 ? 12.668 -6.655 -14.095 1.00 97.56 86 SER A O 1
ATOM 678 N N . VAL A 1 87 ? 11.675 -7.916 -12.527 1.00 97.69 87 VAL A N 1
ATOM 679 C CA . VAL A 1 87 ? 10.383 -7.215 -12.586 1.00 97.69 87 VAL A CA 1
ATOM 680 C C . VAL A 1 87 ? 10.481 -5.750 -12.165 1.00 97.69 87 VAL A C 1
ATOM 682 O O . VAL A 1 87 ? 9.980 -4.877 -12.879 1.00 97.69 87 VAL A O 1
ATOM 685 N N . LYS A 1 88 ? 11.216 -5.438 -11.091 1.00 96.56 88 LYS A N 1
ATOM 686 C CA . LYS A 1 88 ? 11.493 -4.043 -10.709 1.00 96.56 88 LYS A CA 1
ATOM 687 C C . LYS A 1 88 ? 12.231 -3.283 -11.815 1.00 96.56 88 LYS A C 1
ATOM 689 O O . LYS A 1 88 ? 11.992 -2.092 -12.016 1.00 96.56 88 LYS A O 1
ATOM 694 N N . ALA A 1 89 ? 13.131 -3.947 -12.543 1.00 97.81 89 ALA A N 1
ATOM 695 C CA . ALA A 1 89 ? 13.832 -3.341 -13.673 1.00 97.81 89 ALA A CA 1
ATOM 696 C C . ALA A 1 89 ? 12.899 -3.090 -14.870 1.00 97.81 89 ALA A C 1
ATOM 698 O O . ALA A 1 89 ? 13.010 -2.044 -15.511 1.00 97.81 89 ALA A O 1
ATOM 699 N N . LEU A 1 90 ? 11.958 -3.997 -15.147 1.00 98.19 90 LEU A N 1
ATOM 700 C CA . LEU A 1 90 ? 10.927 -3.816 -16.176 1.00 98.19 90 LEU A CA 1
ATOM 701 C C . LEU A 1 90 ? 9.993 -2.646 -15.851 1.00 98.19 90 LEU A C 1
ATOM 703 O O . LEU A 1 90 ? 9.719 -1.829 -16.725 1.00 98.19 90 LEU A O 1
ATOM 707 N N . GLY A 1 91 ? 9.590 -2.479 -14.591 1.00 96.19 91 GLY A N 1
ATOM 708 C CA . GLY A 1 91 ? 8.737 -1.360 -14.176 1.00 96.19 91 GLY A CA 1
ATOM 709 C C . GLY A 1 91 ? 9.368 0.035 -14.314 1.00 96.19 91 GLY A C 1
ATOM 710 O O . GLY A 1 91 ? 8.662 1.047 -14.247 1.00 96.19 91 GLY A O 1
ATOM 711 N N . ARG A 1 92 ? 10.691 0.117 -14.527 1.00 96.69 92 ARG A N 1
ATOM 712 C CA . ARG A 1 92 ? 11.399 1.360 -14.898 1.00 96.69 92 ARG A CA 1
ATOM 713 C C . ARG A 1 92 ? 11.343 1.662 -16.399 1.00 96.69 92 ARG A C 1
ATOM 715 O O . ARG A 1 92 ? 11.708 2.760 -16.795 1.00 96.69 92 ARG A O 1
ATOM 722 N N . LYS A 1 93 ? 10.927 0.694 -17.219 1.00 97.56 93 LYS A N 1
ATOM 723 C CA . LYS A 1 93 ? 10.868 0.780 -18.687 1.00 97.56 93 LYS A CA 1
ATOM 724 C C . LYS A 1 93 ? 9.450 0.990 -19.227 1.00 97.56 93 LYS A C 1
ATOM 726 O O . LYS A 1 93 ? 9.280 0.994 -20.441 1.00 97.56 93 LYS A O 1
ATOM 731 N N . ILE A 1 94 ? 8.458 1.137 -18.346 1.00 97.69 94 ILE A N 1
ATOM 732 C CA . ILE A 1 94 ? 7.061 1.371 -18.728 1.00 97.69 94 ILE A CA 1
ATOM 733 C C . ILE A 1 94 ? 6.963 2.656 -19.553 1.00 97.69 94 ILE A C 1
ATOM 735 O O . ILE A 1 94 ? 7.434 3.717 -19.131 1.00 97.69 94 ILE A O 1
ATOM 739 N N . LYS A 1 95 ? 6.366 2.542 -20.738 1.00 95.19 95 LYS A N 1
ATOM 740 C CA . LYS A 1 95 ? 6.133 3.659 -21.655 1.00 95.19 95 LYS A CA 1
ATOM 741 C C . LYS A 1 95 ? 5.026 4.566 -21.129 1.00 95.19 95 LYS A C 1
ATOM 743 O O . LYS A 1 95 ? 4.139 4.121 -20.415 1.00 95.19 95 LYS A O 1
ATOM 748 N N . GLY A 1 96 ? 5.090 5.851 -21.480 1.00 93.00 96 GLY A N 1
ATOM 749 C CA . GLY A 1 96 ? 4.084 6.829 -21.051 1.00 93.00 96 GLY A CA 1
ATOM 750 C C . GLY A 1 96 ? 4.061 7.078 -19.539 1.00 93.00 96 GLY A C 1
ATOM 751 O O . GLY A 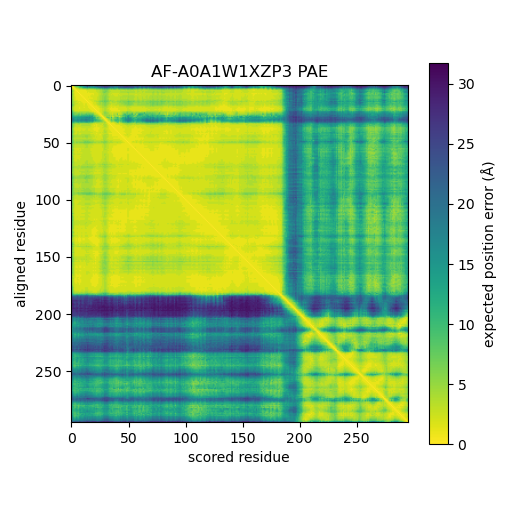1 96 ? 3.067 7.587 -19.033 1.00 93.00 96 GLY A O 1
ATOM 752 N N . TYR A 1 97 ? 5.132 6.708 -18.823 1.00 95.81 97 TYR A N 1
ATOM 753 C CA . TYR A 1 97 ? 5.229 6.907 -17.383 1.00 95.81 97 TYR A CA 1
ATOM 754 C C . TYR A 1 97 ? 5.073 8.383 -17.015 1.00 95.81 97 TYR A C 1
ATOM 756 O O . TYR A 1 97 ? 5.859 9.225 -17.448 1.00 95.81 97 TYR A O 1
ATOM 764 N N . ASP A 1 98 ? 4.101 8.648 -16.150 1.00 94.25 98 ASP A N 1
ATOM 765 C CA . ASP A 1 98 ? 3.900 9.932 -15.495 1.00 94.25 98 ASP A CA 1
ATOM 766 C C . ASP A 1 98 ? 4.017 9.748 -13.981 1.00 94.25 98 ASP A C 1
ATOM 768 O O . ASP A 1 98 ? 3.305 8.947 -13.366 1.00 94.25 98 ASP A O 1
ATOM 772 N N . ASP A 1 99 ? 4.957 10.468 -13.374 1.00 92.44 99 ASP A N 1
ATOM 773 C CA . ASP A 1 99 ? 5.282 10.277 -11.965 1.00 92.44 99 ASP A CA 1
ATOM 774 C C . ASP A 1 99 ? 4.140 10.729 -11.052 1.00 92.44 99 ASP A C 1
ATOM 776 O O . ASP A 1 99 ? 3.809 10.016 -10.111 1.00 92.44 99 ASP A O 1
ATOM 780 N N . ALA A 1 100 ? 3.472 11.843 -11.363 1.00 86.75 100 ALA A N 1
ATOM 781 C CA . ALA A 1 100 ? 2.357 12.350 -10.567 1.00 86.75 100 ALA A CA 1
ATOM 782 C C . ALA A 1 100 ? 1.174 11.368 -10.561 1.00 86.75 100 ALA A C 1
ATOM 784 O O . ALA A 1 100 ? 0.643 11.026 -9.499 1.00 86.75 100 ALA A O 1
ATOM 785 N N . ARG A 1 101 ? 0.817 10.833 -11.732 1.00 85.38 101 ARG A N 1
ATOM 786 C CA . ARG A 1 101 ? -0.209 9.801 -11.878 1.00 85.38 101 ARG A CA 1
ATOM 787 C C . ARG A 1 101 ? 0.187 8.540 -11.122 1.00 85.38 101 ARG A C 1
ATOM 789 O O . ARG A 1 101 ? -0.648 7.987 -10.412 1.00 85.38 101 ARG A O 1
ATOM 796 N N . TRP A 1 102 ? 1.444 8.095 -11.192 1.00 92.81 102 TRP A N 1
ATOM 797 C CA . TRP A 1 102 ? 1.876 6.943 -10.397 1.00 92.81 102 TRP A CA 1
ATOM 798 C C . TRP A 1 102 ? 1.856 7.228 -8.894 1.00 92.81 102 TRP A C 1
ATOM 800 O O . TRP A 1 102 ? 1.387 6.387 -8.133 1.00 92.81 102 TRP A O 1
ATOM 810 N N . GLN A 1 103 ? 2.296 8.404 -8.443 1.00 88.38 103 GLN A N 1
ATOM 811 C CA . GLN A 1 103 ? 2.241 8.795 -7.033 1.00 88.38 103 GLN A CA 1
ATOM 812 C C . GLN A 1 103 ? 0.814 8.745 -6.475 1.00 88.38 103 GLN A C 1
ATOM 814 O O . GLN A 1 103 ? 0.638 8.275 -5.351 1.00 88.38 103 GLN A O 1
ATOM 819 N N . ALA A 1 104 ? -0.185 9.141 -7.268 1.00 78.00 104 ALA A N 1
ATOM 820 C CA . ALA A 1 104 ? -1.595 9.067 -6.887 1.00 78.00 104 ALA A CA 1
ATOM 821 C C . ALA A 1 104 ? -2.128 7.625 -6.737 1.00 78.00 104 ALA A C 1
ATOM 823 O O . ALA A 1 104 ? -3.054 7.406 -5.965 1.00 78.00 104 ALA A O 1
ATOM 824 N N . HIS A 1 105 ? -1.538 6.636 -7.425 1.00 81.19 105 HIS A N 1
ATOM 825 C CA . HIS A 1 105 ? -2.052 5.254 -7.466 1.00 81.19 105 HIS A CA 1
ATOM 826 C C . HIS A 1 105 ? -1.182 4.231 -6.718 1.00 81.19 105 HIS A C 1
ATOM 828 O O . HIS A 1 105 ? -1.667 3.169 -6.320 1.00 81.19 105 HIS A O 1
ATOM 834 N N . ARG A 1 106 ? 0.114 4.516 -6.524 1.00 90.50 106 ARG A N 1
ATOM 835 C CA . ARG A 1 106 ? 1.106 3.540 -6.042 1.00 90.50 106 ARG A CA 1
ATOM 836 C C . ARG A 1 106 ? 0.749 2.948 -4.687 1.00 90.50 106 ARG A C 1
ATOM 838 O O . ARG A 1 106 ? 0.971 1.762 -4.468 1.00 90.50 106 ARG A O 1
ATOM 845 N N . TYR A 1 107 ? 0.207 3.772 -3.792 1.00 88.81 107 TYR A N 1
ATOM 846 C CA . TYR A 1 107 ? -0.125 3.353 -2.437 1.00 88.81 107 TYR A CA 1
ATOM 847 C C . TYR A 1 107 ? -1.241 2.305 -2.460 1.00 88.81 107 TYR A C 1
ATOM 849 O O . TYR A 1 107 ? -1.050 1.200 -1.959 1.00 88.81 107 TYR A O 1
ATOM 857 N N . CYS A 1 108 ? -2.344 2.597 -3.157 1.00 81.94 108 CYS A N 1
ATOM 858 C CA . CYS A 1 108 ? -3.469 1.677 -3.322 1.00 81.94 108 CYS A CA 1
ATOM 859 C C . CYS A 1 108 ? -3.042 0.360 -3.982 1.00 81.94 108 CYS A C 1
ATOM 861 O O . CYS A 1 108 ? -3.437 -0.712 -3.529 1.00 81.94 108 CYS A O 1
ATOM 863 N N . ALA A 1 109 ? -2.185 0.424 -5.007 1.00 88.00 109 ALA A N 1
ATOM 864 C CA . ALA A 1 109 ? -1.651 -0.770 -5.659 1.00 88.00 109 ALA A CA 1
ATOM 865 C C . ALA A 1 109 ? -0.844 -1.650 -4.687 1.00 88.00 109 ALA A C 1
ATOM 867 O O . ALA A 1 109 ? -1.006 -2.872 -4.676 1.00 88.00 109 ALA A O 1
ATOM 868 N N . VAL A 1 110 ? 0.001 -1.049 -3.843 1.00 95.62 110 VAL A N 1
ATOM 869 C CA . VAL A 1 110 ? 0.766 -1.799 -2.837 1.00 95.62 110 VAL A CA 1
ATOM 870 C C . VAL A 1 110 ? -0.148 -2.374 -1.763 1.00 95.62 110 VAL A C 1
ATOM 872 O O . VAL A 1 110 ? 0.019 -3.542 -1.416 1.00 95.62 110 VAL A O 1
ATOM 875 N N . VAL A 1 111 ? -1.145 -1.633 -1.279 1.00 93.00 111 VAL A N 1
ATOM 876 C CA . VAL A 1 111 ? -2.108 -2.181 -0.313 1.00 93.00 111 VAL A CA 1
ATOM 877 C C . VAL A 1 111 ? -2.854 -3.381 -0.904 1.00 93.00 111 VAL A C 1
ATOM 879 O O . VAL A 1 111 ? -2.826 -4.453 -0.304 1.00 93.00 111 VAL A O 1
ATOM 882 N N . ALA A 1 112 ? -3.430 -3.255 -2.104 1.00 86.88 112 ALA A N 1
ATOM 883 C CA . ALA A 1 112 ? -4.173 -4.337 -2.756 1.00 86.88 112 ALA A CA 1
ATOM 884 C C . ALA A 1 112 ? -3.318 -5.605 -2.945 1.00 86.88 112 ALA A C 1
ATOM 886 O O . ALA A 1 112 ? -3.719 -6.700 -2.543 1.00 86.88 112 ALA A O 1
ATOM 887 N N . GLY A 1 113 ? -2.092 -5.456 -3.461 1.00 95.06 113 GLY A N 1
ATOM 888 C CA . GLY A 1 113 ? -1.171 -6.584 -3.625 1.00 95.06 113 GLY A CA 1
ATOM 889 C C . GLY A 1 113 ? -0.804 -7.250 -2.297 1.00 95.06 113 GLY A C 1
ATOM 890 O O . GLY A 1 113 ? -0.721 -8.475 -2.210 1.00 95.06 113 GLY A O 1
ATOM 891 N N . ASN A 1 114 ? -0.624 -6.468 -1.229 1.00 98.12 114 ASN A N 1
ATOM 892 C CA . ASN A 1 114 ? -0.313 -7.030 0.083 1.00 98.12 114 ASN A CA 1
ATOM 893 C C . ASN A 1 114 ? -1.535 -7.649 0.766 1.00 98.12 114 ASN A C 1
ATOM 895 O O . ASN A 1 114 ? -1.365 -8.634 1.476 1.00 98.12 114 ASN A O 1
ATOM 899 N N . VAL A 1 115 ? -2.756 -7.176 0.516 1.00 94.75 115 VAL A N 1
ATOM 900 C CA . VAL A 1 115 ? -3.965 -7.881 0.971 1.00 94.75 115 VAL A CA 1
ATOM 901 C C . VAL A 1 115 ? -4.066 -9.250 0.306 1.00 94.75 115 VAL A C 1
ATOM 903 O O . VAL A 1 115 ? -4.279 -10.229 1.014 1.00 94.75 115 VAL A O 1
ATOM 906 N N . GLY A 1 116 ? -3.819 -9.355 -1.005 1.00 93.12 116 GLY A N 1
ATOM 907 C CA . GLY A 1 116 ? -3.742 -10.652 -1.689 1.00 93.12 116 GLY A CA 1
ATOM 908 C C . GLY A 1 116 ? -2.687 -11.570 -1.062 1.00 93.12 116 GLY A C 1
ATOM 909 O O . GLY A 1 116 ? -2.991 -12.689 -0.646 1.00 93.12 116 GLY A O 1
ATOM 910 N N . LYS A 1 117 ? -1.461 -11.060 -0.895 1.00 97.75 117 LYS A N 1
ATOM 911 C CA . LYS A 1 117 ? -0.347 -11.787 -0.270 1.00 97.75 117 LYS A CA 1
ATOM 912 C C . LYS A 1 117 ? -0.673 -12.272 1.143 1.00 97.75 117 LYS A C 1
ATOM 914 O O . LYS A 1 117 ? -0.565 -13.462 1.421 1.00 97.75 117 LYS A O 1
ATOM 919 N N . PHE A 1 118 ? -1.020 -11.369 2.056 1.00 97.81 118 PHE A N 1
ATOM 920 C CA . PHE A 1 118 ? -1.237 -11.712 3.461 1.00 97.81 118 PHE A CA 1
ATOM 921 C C . PHE A 1 118 ? -2.568 -12.436 3.681 1.00 97.81 118 PHE A C 1
ATOM 923 O O . PHE A 1 118 ? -2.645 -13.268 4.574 1.00 97.81 118 PHE A O 1
ATOM 930 N N . GLY A 1 119 ? -3.587 -12.190 2.857 1.00 94.38 119 GLY A N 1
ATOM 931 C CA . GLY A 1 119 ? -4.872 -12.889 2.914 1.00 94.38 119 GLY A CA 1
ATOM 932 C C . GLY A 1 119 ? -4.788 -14.357 2.492 1.00 94.38 119 GLY A C 1
ATOM 933 O O . GLY A 1 119 ? -5.486 -15.190 3.057 1.00 94.38 119 GLY A O 1
ATOM 934 N N . GLN A 1 120 ? -3.902 -14.695 1.549 1.00 95.69 120 GLN A N 1
ATOM 935 C CA . GLN A 1 120 ? -3.755 -16.065 1.029 1.00 95.69 120 GLN A CA 1
ATOM 936 C C . GLN A 1 120 ? -2.631 -16.867 1.704 1.00 95.69 120 GLN A C 1
ATOM 938 O O . GLN A 1 120 ? -2.482 -18.060 1.456 1.00 95.69 120 GLN A O 1
ATOM 943 N N . ASN A 1 121 ? -1.843 -16.240 2.584 1.00 97.31 121 ASN A N 1
ATOM 944 C CA . ASN A 1 121 ? -0.732 -16.882 3.287 1.00 97.31 121 ASN A CA 1
ATOM 945 C C . ASN A 1 121 ? -0.943 -16.815 4.809 1.00 97.31 121 ASN A C 1
ATOM 947 O O . ASN A 1 121 ? -0.460 -15.895 5.469 1.00 97.31 121 ASN A O 1
ATOM 951 N N . ALA A 1 122 ? -1.621 -17.818 5.384 1.00 95.88 122 ALA A N 1
ATOM 952 C CA . ALA A 1 122 ? -2.081 -17.820 6.782 1.00 95.88 122 ALA A CA 1
ATOM 953 C C . ALA A 1 122 ? -0.985 -17.518 7.826 1.00 95.88 122 ALA A C 1
ATOM 955 O O . ALA A 1 122 ? -1.194 -16.715 8.732 1.00 95.88 122 ALA A O 1
ATOM 956 N N . ALA A 1 123 ? 0.212 -18.098 7.687 1.00 95.62 123 ALA A N 1
ATOM 957 C CA . ALA A 1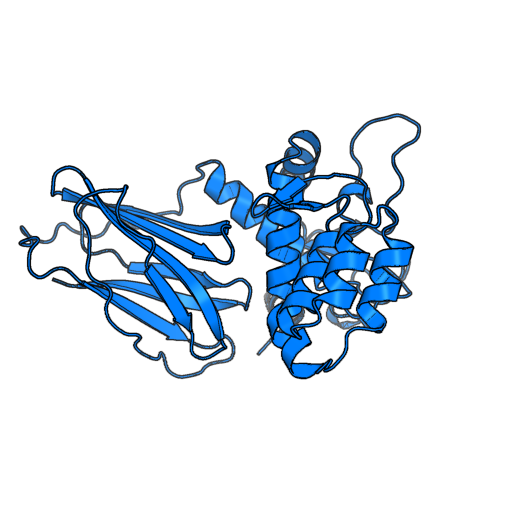 123 ? 1.313 -17.832 8.619 1.00 95.62 123 ALA A CA 1
ATOM 958 C C . ALA A 1 123 ? 1.812 -16.375 8.542 1.00 95.62 123 ALA A C 1
ATOM 960 O O . ALA A 1 123 ? 2.208 -15.795 9.554 1.00 95.62 123 ALA A O 1
ATOM 961 N N . LEU A 1 124 ? 1.776 -15.764 7.351 1.00 97.69 124 LEU A N 1
ATOM 962 C CA . LEU A 1 124 ? 2.109 -14.349 7.188 1.00 97.69 124 LEU A CA 1
ATOM 963 C C . LEU A 1 124 ? 0.998 -13.459 7.737 1.00 97.69 124 LEU A C 1
ATOM 965 O O . LEU A 1 124 ? 1.297 -12.466 8.396 1.00 97.69 124 LEU A O 1
ATOM 969 N N . GLN A 1 125 ? -0.265 -13.825 7.495 1.00 97.25 125 GLN A N 1
ATOM 970 C CA . GLN A 1 125 ? -1.433 -13.147 8.054 1.00 97.25 125 GLN A CA 1
ATOM 971 C C . GLN A 1 125 ? -1.318 -13.041 9.576 1.00 97.25 125 GLN A C 1
ATOM 973 O O . GLN A 1 125 ? -1.393 -11.946 10.130 1.00 97.25 125 GLN A O 1
ATOM 978 N N . GLN A 1 126 ? -1.056 -14.173 10.238 1.00 96.50 126 GLN A N 1
ATOM 979 C CA . GLN A 1 126 ? -0.878 -14.251 11.686 1.00 96.50 126 GLN A CA 1
ATOM 980 C C . GLN A 1 126 ? 0.271 -13.364 12.158 1.00 96.50 126 GLN A C 1
ATOM 982 O O . GLN A 1 126 ? 0.101 -12.616 13.117 1.00 96.50 126 GLN A O 1
ATOM 987 N N . PHE A 1 127 ? 1.416 -13.391 11.466 1.00 97.75 127 PHE A N 1
ATOM 988 C CA . PHE A 1 127 ? 2.543 -12.521 11.796 1.00 97.75 127 PHE A CA 1
ATOM 989 C C . PHE A 1 127 ? 2.163 -11.038 11.705 1.00 97.75 127 PHE A C 1
ATOM 991 O O . PHE A 1 127 ? 2.429 -10.282 12.637 1.00 97.75 127 PHE A O 1
ATOM 998 N N . LEU A 1 128 ? 1.516 -10.620 10.610 1.00 98.31 128 LEU A N 1
ATOM 999 C CA . LEU A 1 128 ? 1.110 -9.230 10.409 1.00 98.31 128 LEU A CA 1
ATOM 1000 C C . LEU A 1 128 ? 0.093 -8.780 11.464 1.00 98.31 128 LEU A C 1
ATOM 1002 O O . LEU A 1 128 ? 0.251 -7.705 12.036 1.00 98.31 128 LEU A O 1
ATOM 1006 N N . LEU A 1 129 ? -0.913 -9.600 11.773 1.00 96.88 129 LEU A N 1
ATOM 1007 C CA . LEU A 1 129 ? -1.896 -9.302 12.820 1.00 96.88 129 LEU A CA 1
ATOM 1008 C C . LEU A 1 129 ? -1.245 -9.206 14.208 1.00 96.88 129 LEU A C 1
ATOM 1010 O O . LEU A 1 129 ? -1.551 -8.281 14.964 1.00 96.88 129 LEU A O 1
ATOM 1014 N N . ALA A 1 130 ? -0.294 -10.098 14.507 1.00 97.00 130 ALA A N 1
ATOM 1015 C CA . ALA A 1 130 ? 0.448 -10.131 15.767 1.00 97.00 130 ALA A CA 1
ATOM 1016 C C . ALA A 1 130 ? 1.367 -8.916 15.979 1.00 97.00 130 ALA A C 1
ATOM 1018 O O . ALA A 1 130 ? 1.806 -8.672 17.102 1.00 97.00 130 ALA A O 1
ATOM 1019 N N . THR A 1 131 ? 1.627 -8.107 14.944 1.00 97.12 131 THR A N 1
ATOM 1020 C CA . THR A 1 131 ? 2.324 -6.821 15.121 1.00 97.12 131 THR A CA 1
ATOM 1021 C C . THR A 1 131 ? 1.511 -5.800 15.928 1.00 97.12 131 THR A C 1
ATOM 1023 O O . THR A 1 131 ? 2.055 -4.762 16.303 1.00 97.12 131 THR A O 1
ATOM 1026 N N . GLY A 1 132 ? 0.238 -6.085 16.235 1.00 95.12 132 GLY A N 1
ATOM 1027 C CA . GLY A 1 132 ? -0.584 -5.269 17.127 1.00 95.12 132 GLY A CA 1
ATOM 1028 C C . GLY A 1 132 ? -0.807 -3.878 16.548 1.00 95.12 132 GLY A C 1
ATOM 1029 O O . GLY A 1 132 ? -1.247 -3.760 15.407 1.00 95.12 132 GLY A O 1
ATOM 1030 N N . ASP A 1 133 ? -0.487 -2.845 17.319 1.00 92.88 133 ASP A N 1
ATOM 1031 C CA . ASP A 1 133 ? -0.600 -1.446 16.891 1.00 92.88 133 ASP A CA 1
ATOM 1032 C C . ASP A 1 133 ? 0.764 -0.799 16.621 1.00 92.88 133 ASP A C 1
ATOM 1034 O O . ASP A 1 133 ? 0.855 0.409 16.406 1.00 92.88 133 ASP A O 1
ATOM 1038 N N . LYS A 1 134 ? 1.833 -1.610 16.554 1.00 97.75 134 LYS A N 1
ATOM 1039 C CA . LYS A 1 134 ? 3.174 -1.119 16.219 1.00 97.75 134 LYS A CA 1
ATOM 1040 C C . LYS A 1 134 ? 3.167 -0.443 14.854 1.00 97.75 134 LYS A C 1
ATOM 1042 O O . LYS A 1 134 ? 2.516 -0.922 13.911 1.00 97.75 134 LYS A O 1
ATOM 1047 N N . VAL A 1 135 ? 3.933 0.638 14.751 1.00 97.81 135 VAL A N 1
ATOM 1048 C CA . VAL A 1 135 ? 4.241 1.293 13.483 1.00 97.81 135 VAL A CA 1
ATOM 1049 C C . VAL A 1 135 ? 5.289 0.445 12.772 1.00 97.81 135 VAL A C 1
ATOM 1051 O O . VAL A 1 135 ? 6.373 0.194 13.301 1.00 97.81 135 VAL A O 1
ATOM 1054 N N . LEU A 1 136 ? 4.947 -0.033 11.579 1.00 98.62 136 LEU A N 1
ATOM 1055 C CA . LEU A 1 136 ? 5.854 -0.830 10.760 1.00 98.62 136 LEU A CA 1
ATOM 1056 C C . LEU A 1 136 ? 6.782 0.120 10.006 1.00 98.62 136 LEU A C 1
ATOM 1058 O O . LEU A 1 136 ? 6.316 1.088 9.404 1.00 98.62 136 LEU A O 1
ATOM 1062 N N . VAL A 1 137 ? 8.086 -0.136 10.052 1.00 98.44 137 VAL A N 1
ATOM 1063 C CA . VAL A 1 137 ? 9.092 0.773 9.494 1.00 98.44 137 VAL A CA 1
ATOM 1064 C C . VAL A 1 137 ? 10.023 0.022 8.555 1.00 98.44 137 VAL A C 1
ATOM 1066 O O . VAL A 1 137 ? 10.823 -0.805 8.998 1.00 98.44 137 VAL A O 1
ATOM 1069 N N . GLU A 1 138 ? 9.941 0.320 7.257 1.00 98.06 138 GLU A N 1
ATOM 1070 C CA . GLU A 1 138 ? 10.897 -0.194 6.280 1.00 98.06 138 GLU A CA 1
ATOM 1071 C C . GLU A 1 138 ? 12.218 0.582 6.416 1.00 98.06 138 GLU A C 1
ATOM 1073 O O . GLU A 1 138 ? 12.409 1.663 5.853 1.00 98.06 138 GLU A O 1
ATOM 1078 N N . ALA A 1 139 ? 13.148 0.010 7.180 1.00 97.56 139 ALA A N 1
ATOM 1079 C CA . ALA A 1 139 ? 14.461 0.567 7.502 1.00 97.56 139 ALA A CA 1
ATOM 1080 C C . ALA A 1 139 ? 15.477 0.350 6.368 1.00 97.56 139 ALA A C 1
ATOM 1082 O O . ALA A 1 139 ? 16.555 -0.213 6.559 1.00 97.56 139 ALA A O 1
ATOM 1083 N N . SER A 1 140 ? 15.090 0.741 5.152 1.00 96.50 140 SER A N 1
ATOM 1084 C CA . SER A 1 140 ? 15.937 0.661 3.966 1.00 96.50 140 SER A CA 1
ATOM 1085 C C . SER A 1 140 ? 16.768 1.942 3.810 1.00 96.50 140 SER A C 1
ATOM 1087 O O . SER A 1 140 ? 16.191 2.996 3.535 1.00 96.50 140 SER A O 1
ATOM 1089 N N . PRO A 1 141 ? 18.112 1.881 3.867 1.00 95.62 141 PRO A N 1
ATOM 1090 C CA . PRO A 1 141 ? 18.973 3.049 3.645 1.00 95.62 141 PRO A CA 1
ATOM 1091 C C . PRO A 1 141 ? 19.025 3.507 2.177 1.00 95.62 141 PRO A C 1
ATOM 1093 O O . PRO A 1 141 ? 19.612 4.536 1.864 1.00 95.62 141 PRO A O 1
ATOM 1096 N N . VAL A 1 142 ? 18.445 2.731 1.256 1.00 95.31 142 VAL A N 1
ATOM 1097 C CA . VAL A 1 142 ? 18.509 2.966 -0.198 1.00 95.31 142 VAL A CA 1
ATOM 1098 C C . VAL A 1 142 ? 17.135 3.199 -0.832 1.00 95.31 142 VAL A C 1
ATOM 1100 O O . VAL A 1 142 ? 17.027 3.256 -2.057 1.00 95.31 142 VAL A O 1
ATOM 1103 N N . ASP A 1 143 ? 16.079 3.307 -0.021 1.00 94.75 143 ASP A N 1
ATOM 1104 C CA . ASP A 1 143 ? 14.721 3.604 -0.482 1.00 94.75 143 ASP A CA 1
ATOM 1105 C C . ASP A 1 143 ? 14.087 4.675 0.414 1.00 94.75 143 ASP A C 1
ATOM 1107 O O . ASP A 1 143 ? 13.772 4.418 1.573 1.00 94.75 143 ASP A O 1
ATOM 1111 N N . ALA A 1 144 ? 13.918 5.879 -0.135 1.00 96.19 144 ALA A N 1
ATOM 1112 C CA . ALA A 1 144 ? 13.285 7.010 0.544 1.00 96.19 144 ALA A CA 1
ATOM 1113 C C . ALA A 1 144 ? 11.793 7.168 0.184 1.00 96.19 144 ALA A C 1
ATOM 1115 O O . ALA A 1 144 ? 11.135 8.097 0.642 1.00 96.19 144 ALA A O 1
ATOM 1116 N N . ILE A 1 145 ? 11.237 6.291 -0.656 1.00 95.56 145 ILE A N 1
ATOM 1117 C CA . ILE A 1 145 ? 9.812 6.322 -1.006 1.00 95.56 145 ILE A CA 1
ATOM 1118 C C . ILE A 1 145 ? 9.067 5.294 -0.162 1.00 95.56 145 ILE A C 1
ATOM 1120 O O . ILE A 1 145 ? 8.134 5.632 0.562 1.00 95.56 145 ILE A O 1
ATOM 1124 N N . TRP A 1 146 ? 9.467 4.032 -0.261 1.00 97.31 146 TRP A N 1
ATOM 1125 C CA . TRP A 1 146 ? 8.812 2.944 0.459 1.00 97.31 146 TRP A CA 1
ATOM 1126 C C . TRP A 1 146 ? 9.374 2.780 1.869 1.00 97.31 146 TRP A C 1
ATOM 1128 O O . TRP A 1 146 ? 8.604 2.489 2.785 1.00 97.31 146 TRP 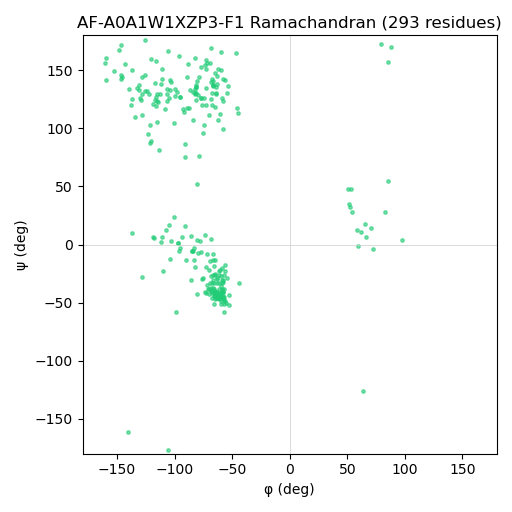A O 1
ATOM 1138 N N . GLY A 1 147 ? 10.659 3.098 2.050 1.00 97.75 147 GLY A N 1
ATOM 1139 C CA . GLY A 1 147 ? 11.345 3.108 3.336 1.00 97.75 147 GLY A CA 1
ATOM 1140 C C . GLY A 1 147 ? 11.625 4.494 3.906 1.00 97.75 147 GLY A C 1
ATOM 1141 O O . GLY A 1 147 ? 11.231 5.524 3.352 1.00 97.75 147 GLY A O 1
ATOM 1142 N N . ILE A 1 148 ? 12.314 4.499 5.047 1.00 98.25 148 ILE A N 1
ATOM 1143 C CA . ILE A 1 148 ? 12.713 5.718 5.768 1.00 98.25 148 ILE A CA 1
ATOM 1144 C C . ILE A 1 148 ? 14.016 6.335 5.261 1.00 98.25 148 ILE A C 1
ATOM 1146 O O . ILE A 1 148 ? 14.389 7.401 5.735 1.00 98.25 148 ILE A O 1
ATOM 1150 N N . GLY A 1 149 ? 14.725 5.702 4.321 1.00 97.69 149 GLY A N 1
ATOM 1151 C CA . GLY A 1 149 ? 16.031 6.176 3.850 1.00 97.69 149 GLY A CA 1
ATOM 1152 C C . GLY A 1 149 ? 17.167 6.019 4.870 1.00 97.69 149 GLY A C 1
ATOM 1153 O O . GLY A 1 149 ? 18.225 6.614 4.692 1.00 97.69 149 GLY A O 1
ATOM 1154 N N . LEU A 1 150 ? 16.967 5.229 5.928 1.00 97.69 150 LEU A N 1
ATOM 1155 C CA . LEU A 1 150 ? 17.927 4.966 7.004 1.00 97.69 150 LEU A CA 1
ATOM 1156 C C . LEU A 1 150 ? 17.930 3.472 7.349 1.00 97.69 150 LEU A C 1
ATOM 1158 O O . LEU A 1 150 ? 16.901 2.809 7.234 1.00 97.69 150 LEU A O 1
ATOM 1162 N N . ASP A 1 151 ? 19.076 2.961 7.800 1.00 96.88 151 ASP A N 1
ATOM 1163 C CA . ASP A 1 151 ? 19.176 1.635 8.422 1.00 96.88 151 ASP A CA 1
ATOM 1164 C C . ASP A 1 151 ? 18.573 1.645 9.840 1.00 96.88 151 ASP A C 1
ATOM 1166 O O . ASP A 1 151 ? 18.560 2.681 10.506 1.00 96.88 151 ASP A O 1
ATOM 1170 N N . GLN A 1 152 ? 18.117 0.488 10.328 1.00 96.12 152 GLN A N 1
ATOM 1171 C CA . GLN A 1 152 ? 17.482 0.358 11.648 1.00 96.12 152 GLN A CA 1
ATOM 1172 C C . GLN A 1 152 ? 18.389 0.773 12.819 1.00 96.12 152 GLN A C 1
ATOM 1174 O O . GLN A 1 152 ? 17.886 1.161 13.869 1.00 96.12 152 GLN A O 1
ATOM 1179 N N . ALA A 1 153 ? 19.713 0.672 12.663 1.00 96.00 153 ALA A N 1
ATOM 1180 C CA . ALA A 1 153 ? 20.683 1.045 13.689 1.00 96.00 153 ALA A CA 1
ATOM 1181 C C . ALA A 1 153 ? 21.018 2.546 13.676 1.00 96.00 153 ALA A C 1
ATOM 1183 O O . ALA A 1 153 ? 21.760 3.015 14.541 1.00 96.00 153 ALA A O 1
ATOM 1184 N N . HIS A 1 154 ? 20.506 3.308 12.704 1.00 97.69 154 HIS A N 1
ATOM 1185 C CA . HIS A 1 154 ? 20.731 4.746 12.643 1.00 97.69 154 HIS A CA 1
ATOM 1186 C C . HIS A 1 154 ? 20.041 5.443 13.832 1.00 97.69 154 HIS A C 1
ATOM 1188 O O . HIS A 1 154 ? 18.878 5.142 14.109 1.00 97.69 154 HIS A O 1
ATOM 1194 N N . PRO A 1 155 ? 20.686 6.411 14.513 1.00 96.19 155 PRO A N 1
ATOM 1195 C CA . PRO A 1 155 ? 20.102 7.080 15.683 1.00 96.19 155 PRO A CA 1
ATOM 1196 C C . PRO A 1 155 ? 18.764 7.766 15.376 1.00 96.19 155 PRO A C 1
ATOM 1198 O O . PRO A 1 155 ? 17.872 7.795 16.216 1.00 96.19 155 PRO A O 1
ATOM 1201 N N . ASP A 1 156 ? 18.592 8.260 14.148 1.00 97.31 156 ASP A N 1
ATOM 1202 C CA . ASP A 1 156 ? 17.344 8.895 13.709 1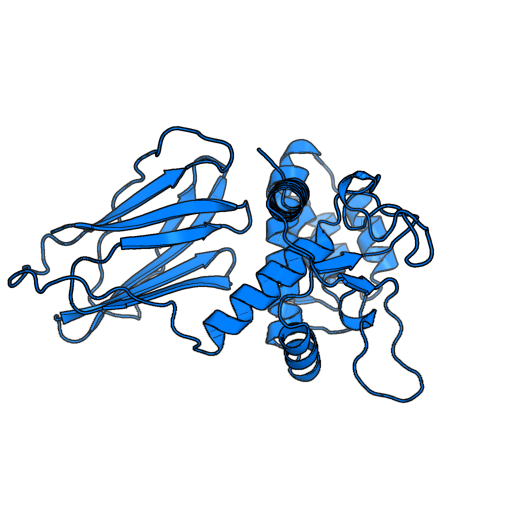.00 97.31 156 ASP A CA 1
ATOM 1203 C C . ASP A 1 156 ? 16.256 7.913 13.234 1.00 97.31 156 ASP A C 1
ATOM 1205 O O . ASP A 1 156 ? 15.143 8.340 12.928 1.00 97.31 156 ASP A O 1
ATOM 1209 N N . ALA A 1 157 ? 16.517 6.599 13.197 1.00 96.81 157 ALA A N 1
ATOM 1210 C CA . ALA A 1 157 ? 15.530 5.613 12.745 1.00 96.81 157 ALA A CA 1
ATOM 1211 C C . ALA A 1 157 ? 14.272 5.597 13.631 1.00 96.81 157 ALA A C 1
ATOM 1213 O O . ALA A 1 157 ? 13.167 5.426 13.125 1.00 96.81 157 ALA A O 1
ATOM 1214 N N . ALA A 1 158 ? 14.410 5.866 14.931 1.00 95.44 158 ALA A N 1
ATOM 1215 C CA . ALA A 1 158 ? 13.290 5.974 15.870 1.00 95.44 158 ALA A CA 1
ATOM 1216 C C . ALA A 1 158 ? 12.647 7.377 15.917 1.00 95.44 158 ALA A C 1
ATOM 1218 O O . ALA A 1 158 ? 11.798 7.642 16.769 1.00 95.44 158 ALA A O 1
ATOM 1219 N N . HIS A 1 159 ? 13.041 8.293 15.026 1.00 96.19 159 HIS A N 1
ATOM 1220 C CA . HIS A 1 159 ? 12.591 9.683 15.027 1.00 96.19 159 HIS A CA 1
ATOM 1221 C C . HIS A 1 159 ? 11.915 10.041 13.696 1.00 96.19 159 HIS A C 1
ATOM 1223 O O . HIS A 1 159 ? 12.572 10.591 12.812 1.00 96.19 159 HIS A O 1
ATOM 1229 N N . PRO A 1 160 ? 10.592 9.810 13.546 1.00 96.31 160 PRO A N 1
ATOM 1230 C CA . PRO A 1 160 ? 9.879 10.045 12.288 1.00 96.31 160 PRO A CA 1
ATOM 1231 C C . PRO A 1 160 ? 10.023 11.450 11.700 1.00 96.31 160 PRO A C 1
ATOM 1233 O O . PRO A 1 160 ? 9.952 11.620 10.487 1.00 96.31 160 PRO A O 1
ATOM 1236 N N . ALA A 1 161 ? 10.237 12.473 12.532 1.00 95.12 161 ALA A N 1
ATOM 1237 C CA . ALA A 1 161 ? 10.474 13.850 12.085 1.00 95.12 161 ALA A CA 1
ATOM 1238 C C . ALA A 1 161 ? 11.826 14.048 11.369 1.00 95.12 161 ALA A C 1
ATOM 1240 O O . ALA A 1 161 ? 12.048 15.083 10.748 1.00 95.12 161 ALA A O 1
ATOM 1241 N N . ARG A 1 162 ? 12.737 13.075 11.476 1.00 96.38 162 ARG A N 1
ATOM 1242 C CA . ARG A 1 162 ? 14.089 13.105 10.907 1.00 96.38 162 ARG A CA 1
ATOM 1243 C C . ARG A 1 162 ? 14.289 12.102 9.778 1.00 96.38 162 ARG A C 1
ATOM 1245 O O . ARG A 1 162 ? 15.396 11.997 9.263 1.00 96.38 162 ARG A O 1
ATOM 1252 N N . TRP A 1 163 ? 13.253 11.359 9.396 1.00 97.44 163 TRP A N 1
ATOM 1253 C CA . TRP A 1 163 ? 13.344 10.421 8.286 1.00 97.44 163 TRP A CA 1
ATOM 1254 C C . TRP A 1 163 ? 13.502 11.175 6.960 1.00 97.44 163 TRP A C 1
ATOM 1256 O O . TRP A 1 163 ? 12.652 12.002 6.628 1.00 97.44 163 TRP A O 1
ATOM 1266 N N . PRO A 1 164 ? 14.546 10.877 6.166 1.00 96.88 164 PRO A N 1
ATOM 1267 C CA . PRO A 1 164 ? 14.625 11.340 4.784 1.00 96.88 164 PRO A CA 1
ATOM 1268 C C . PRO A 1 164 ? 13.534 10.736 3.891 1.00 96.88 164 PRO A C 1
ATOM 1270 O O . PRO A 1 164 ? 13.204 11.307 2.853 1.00 96.88 164 PRO A O 1
ATOM 1273 N N . GLY A 1 165 ? 13.025 9.555 4.259 1.00 96.81 165 GLY A N 1
ATOM 1274 C CA . GLY A 1 165 ? 12.049 8.802 3.483 1.00 96.81 165 GLY A CA 1
ATOM 1275 C C . GLY A 1 165 ? 10.623 8.819 4.028 1.00 96.81 165 GLY A C 1
ATOM 1276 O O . GLY A 1 165 ? 10.361 9.196 5.168 1.00 96.81 165 GLY A O 1
ATOM 1277 N N . LEU A 1 166 ? 9.689 8.378 3.185 1.00 95.94 166 LEU A N 1
ATOM 1278 C CA . LEU A 1 166 ? 8.248 8.470 3.434 1.00 95.94 166 LEU A CA 1
ATOM 1279 C C . LEU A 1 166 ? 7.656 7.256 4.164 1.00 95.94 166 LEU A C 1
ATOM 1281 O O . LEU A 1 166 ? 6.512 7.334 4.608 1.00 95.94 166 LEU A O 1
ATOM 1285 N N . ASN A 1 167 ? 8.392 6.141 4.262 1.00 97.94 167 ASN A N 1
ATOM 1286 C CA . ASN A 1 167 ? 7.935 4.885 4.874 1.00 97.94 167 ASN A CA 1
ATOM 1287 C C . ASN A 1 167 ? 6.591 4.355 4.328 1.00 97.94 167 ASN A C 1
ATOM 1289 O O . ASN A 1 167 ? 5.805 3.754 5.065 1.00 97.94 167 ASN A O 1
ATOM 1293 N N . LEU A 1 168 ? 6.278 4.591 3.047 1.00 96.81 168 LEU A N 1
ATOM 1294 C CA . LEU A 1 168 ? 4.961 4.243 2.504 1.00 96.81 168 LEU A CA 1
ATOM 1295 C C . LEU A 1 168 ? 4.632 2.752 2.636 1.00 96.81 168 LEU A C 1
ATOM 1297 O O . LEU A 1 168 ? 3.460 2.417 2.791 1.00 96.81 168 LEU A O 1
ATOM 1301 N N . LEU A 1 169 ? 5.628 1.858 2.609 1.00 98.25 169 LEU A N 1
ATOM 1302 C CA . LEU A 1 169 ? 5.368 0.422 2.724 1.00 98.25 169 LEU A CA 1
ATOM 1303 C C . LEU A 1 169 ? 4.917 0.061 4.138 1.00 98.25 169 LEU A C 1
ATOM 1305 O O . LEU A 1 169 ? 3.982 -0.717 4.306 1.00 98.25 169 LEU A O 1
ATOM 1309 N N . GLY A 1 170 ? 5.566 0.640 5.147 1.00 98.12 170 GLY A N 1
ATOM 1310 C CA . GLY A 1 170 ? 5.194 0.452 6.542 1.00 98.12 170 GLY A CA 1
ATOM 1311 C C . GLY A 1 170 ? 3.736 0.829 6.800 1.00 98.12 170 GLY A C 1
ATOM 1312 O O . GLY A 1 170 ? 2.975 0.029 7.343 1.00 98.12 170 GLY A O 1
ATOM 1313 N N . PHE A 1 171 ? 3.327 2.004 6.317 1.00 96.75 171 PHE A N 1
ATOM 1314 C CA . PHE A 1 171 ? 1.943 2.469 6.421 1.00 96.75 171 PHE A CA 1
ATOM 1315 C C . PHE A 1 171 ? 0.968 1.601 5.615 1.00 96.75 171 PHE A C 1
ATOM 1317 O O . PHE A 1 171 ? -0.046 1.168 6.159 1.00 96.75 171 PHE A O 1
ATOM 1324 N N . ALA A 1 172 ? 1.316 1.231 4.378 1.00 95.25 172 ALA A N 1
ATOM 1325 C CA . ALA A 1 172 ? 0.484 0.347 3.564 1.00 95.25 172 ALA A CA 1
ATOM 1326 C C . ALA A 1 172 ? 0.239 -1.006 4.252 1.00 95.25 172 ALA A C 1
ATOM 1328 O O . ALA A 1 172 ? -0.878 -1.511 4.253 1.00 95.25 172 ALA A O 1
ATOM 1329 N N . LEU A 1 173 ? 1.254 -1.590 4.895 1.00 98.12 173 LEU A N 1
ATOM 1330 C CA . LEU A 1 173 ? 1.111 -2.839 5.649 1.00 98.12 173 LEU A CA 1
ATOM 1331 C C . LEU A 1 173 ? 0.227 -2.685 6.897 1.00 98.12 173 LEU A C 1
ATOM 1333 O O . LEU A 1 173 ? -0.455 -3.637 7.279 1.00 98.12 173 LEU A O 1
ATOM 1337 N N . MET A 1 174 ? 0.204 -1.508 7.526 1.00 96.06 174 MET A N 1
ATOM 1338 C CA . MET A 1 174 ? -0.725 -1.213 8.624 1.00 96.06 174 MET A CA 1
ATOM 1339 C C . MET A 1 174 ? -2.175 -1.132 8.123 1.00 96.06 174 MET A C 1
ATOM 1341 O O . MET A 1 174 ? -3.073 -1.651 8.788 1.00 96.06 174 MET A O 1
ATOM 1345 N N . ASP A 1 175 ? -2.401 -0.581 6.929 1.00 89.88 175 ASP A N 1
ATOM 1346 C CA . ASP A 1 175 ? -3.723 -0.589 6.292 1.00 89.88 175 ASP A CA 1
ATOM 1347 C C . ASP A 1 175 ? -4.148 -2.004 5.881 1.00 89.88 175 ASP A C 1
ATOM 1349 O O . ASP A 1 175 ? -5.295 -2.393 6.113 1.00 89.88 175 ASP A O 1
ATOM 1353 N N . VAL A 1 176 ? -3.217 -2.818 5.366 1.00 94.31 176 VAL A N 1
ATOM 1354 C CA . VAL A 1 176 ? -3.434 -4.254 5.102 1.00 94.31 176 VAL A CA 1
ATOM 1355 C C . VAL A 1 176 ? -3.838 -4.971 6.392 1.00 94.31 176 VAL A C 1
ATOM 1357 O O . VAL A 1 176 ? -4.823 -5.705 6.404 1.00 94.31 176 VAL A O 1
ATOM 1360 N N . ARG A 1 177 ? -3.129 -4.726 7.503 1.00 95.56 177 ARG A N 1
ATOM 1361 C CA . ARG A 1 177 ? -3.463 -5.275 8.828 1.00 95.56 177 ARG A CA 1
ATOM 1362 C C . ARG A 1 177 ? -4.884 -4.891 9.245 1.00 95.56 177 ARG A C 1
ATOM 1364 O O . ARG A 1 177 ? -5.637 -5.757 9.686 1.00 95.56 177 ARG A O 1
ATOM 1371 N N . GLY A 1 178 ? -5.267 -3.626 9.070 1.00 88.75 178 GLY A N 1
ATOM 1372 C CA . GLY A 1 178 ? -6.625 -3.149 9.344 1.00 88.75 178 GLY A CA 1
ATOM 1373 C C . GLY A 1 178 ? -7.689 -3.810 8.461 1.00 88.75 178 GLY A C 1
ATOM 1374 O O . GLY A 1 178 ? -8.741 -4.201 8.963 1.00 88.75 178 GLY A O 1
ATOM 1375 N N . ALA A 1 179 ? -7.415 -3.981 7.166 1.00 84.19 179 ALA A N 1
ATOM 1376 C CA . ALA A 1 179 ? -8.317 -4.658 6.233 1.00 84.19 179 ALA A CA 1
ATOM 1377 C C . ALA A 1 179 ? -8.538 -6.130 6.605 1.00 84.19 179 ALA A C 1
ATOM 1379 O O . ALA A 1 179 ? -9.677 -6.593 6.638 1.00 84.19 179 ALA A O 1
ATOM 1380 N N . LEU A 1 180 ? -7.470 -6.843 6.964 1.00 88.88 180 LEU A N 1
ATOM 1381 C CA . LEU A 1 180 ? -7.548 -8.246 7.376 1.00 88.88 180 LEU A CA 1
ATOM 1382 C C . LEU A 1 180 ? -8.321 -8.424 8.692 1.00 88.88 180 LEU A C 1
ATOM 1384 O O . LEU A 1 180 ? -9.107 -9.361 8.799 1.00 88.88 180 LEU A O 1
ATOM 1388 N N . ARG A 1 181 ? -8.171 -7.511 9.668 1.00 88.44 181 ARG A N 1
ATOM 1389 C CA . ARG A 1 181 ? -8.985 -7.523 10.905 1.00 88.44 181 ARG A CA 1
ATOM 1390 C C . ARG A 1 181 ? -10.483 -7.434 10.604 1.00 88.44 181 ARG A C 1
ATOM 1392 O O . ARG A 1 181 ? -11.264 -8.210 11.148 1.00 88.44 181 ARG A O 1
ATOM 1399 N N . ARG A 1 182 ? -10.879 -6.540 9.690 1.00 78.62 182 ARG A N 1
ATOM 1400 C CA . ARG A 1 182 ? -12.285 -6.390 9.274 1.00 78.62 182 ARG A CA 1
ATOM 1401 C C . ARG A 1 182 ? -12.819 -7.638 8.574 1.00 78.62 182 ARG A C 1
ATOM 1403 O O . ARG A 1 182 ? -13.934 -8.056 8.860 1.00 78.62 182 ARG A O 1
ATOM 1410 N N . GLN A 1 183 ? -12.024 -8.250 7.693 1.00 74.56 183 GLN A N 1
ATOM 1411 C CA . GLN A 1 183 ? -12.405 -9.487 6.997 1.00 74.56 183 GLN A CA 1
ATOM 1412 C C . GLN A 1 183 ? -12.612 -10.670 7.951 1.00 74.56 183 GLN A C 1
ATOM 1414 O O . GLN A 1 183 ? -13.476 -11.503 7.704 1.00 74.56 183 GLN A O 1
ATOM 1419 N N . LEU A 1 184 ? -11.850 -10.730 9.047 1.00 74.12 184 LEU A N 1
ATOM 1420 C CA . LEU A 1 184 ? -11.972 -11.772 10.071 1.00 74.12 184 LEU A CA 1
ATOM 1421 C C . LEU A 1 184 ? -13.125 -11.534 11.064 1.00 74.12 184 LEU A C 1
ATOM 1423 O O . LEU A 1 184 ? -13.290 -12.323 11.991 1.00 74.12 184 LEU A O 1
ATOM 1427 N N . GLY A 1 185 ? -13.939 -10.492 10.866 1.00 57.59 185 GLY A N 1
ATOM 1428 C CA . GLY A 1 185 ? -15.158 -10.283 11.642 1.00 57.59 185 GLY A CA 1
ATOM 1429 C C . GLY A 1 185 ? -14.952 -9.610 12.997 1.00 57.59 185 GLY A C 1
ATOM 1430 O O . GLY A 1 185 ? -15.771 -9.819 13.886 1.00 57.59 185 GLY A O 1
ATOM 1431 N N . GLU A 1 186 ? -13.922 -8.773 13.178 1.00 44.09 186 GLU A N 1
ATOM 1432 C CA . GLU A 1 186 ? -13.991 -7.776 14.255 1.00 44.09 186 GLU A CA 1
ATOM 1433 C C . GLU A 1 186 ? -15.040 -6.719 13.867 1.00 44.09 186 GLU A C 1
ATOM 1435 O O . GLU A 1 186 ? -14.826 -5.977 12.899 1.00 44.09 186 GLU A O 1
ATOM 1440 N N . PRO A 1 187 ? -16.194 -6.645 14.561 1.00 36.81 187 PRO A N 1
ATOM 1441 C CA . PRO A 1 187 ? -17.219 -5.678 14.214 1.00 36.81 187 PRO A CA 1
ATOM 1442 C C . PRO A 1 187 ? -16.669 -4.267 14.434 1.00 36.81 187 PRO A C 1
ATOM 1444 O O . PRO A 1 187 ? -16.136 -3.940 15.500 1.00 36.81 187 PRO A O 1
ATOM 1447 N N . ALA A 1 188 ? -16.824 -3.403 13.430 1.00 38.12 188 ALA A N 1
ATOM 1448 C CA . ALA A 1 188 ? -16.708 -1.970 13.648 1.00 38.12 188 ALA A CA 1
ATOM 1449 C C . ALA A 1 188 ? -17.689 -1.592 14.769 1.00 38.12 188 ALA A C 1
ATOM 1451 O O . ALA A 1 188 ? -18.847 -2.002 14.736 1.00 38.12 188 ALA A O 1
ATOM 1452 N N . ARG A 1 189 ? -17.230 -0.852 15.788 1.00 31.69 189 ARG A N 1
ATOM 1453 C CA . ARG A 1 189 ? -18.091 -0.382 16.884 1.00 31.69 189 ARG A CA 1
ATOM 1454 C C . ARG A 1 189 ? -19.237 0.459 16.307 1.00 31.69 189 ARG A C 1
ATOM 1456 O O . ARG A 1 189 ? -19.045 1.638 16.023 1.00 31.69 189 ARG A O 1
ATOM 1463 N N . VAL A 1 190 ? -20.417 -0.135 16.160 1.00 36.97 190 VAL A N 1
ATOM 1464 C CA . VAL A 1 190 ? -21.659 0.571 15.836 1.00 36.97 190 VAL A CA 1
ATOM 1465 C C . VAL A 1 190 ? -22.122 1.298 17.100 1.00 36.97 190 VAL A C 1
ATOM 1467 O O . VAL A 1 190 ? -22.225 0.695 18.167 1.00 36.97 190 VAL A O 1
ATOM 1470 N N . HIS A 1 191 ? -22.359 2.608 17.011 1.00 28.62 191 HIS A N 1
ATOM 1471 C CA . HIS A 1 191 ? -23.143 3.321 18.023 1.00 28.62 191 HIS A CA 1
ATOM 1472 C C . HIS A 1 191 ? -24.624 3.065 17.730 1.00 28.62 191 HIS A C 1
ATOM 1474 O O . HIS A 1 191 ? -25.033 3.259 16.584 1.00 28.62 191 HIS A O 1
ATOM 1480 N N . PRO A 1 192 ? -25.432 2.626 18.709 1.00 26.17 192 PRO A N 1
ATOM 1481 C CA . PRO A 1 192 ? -26.843 2.374 18.466 1.00 26.17 192 PRO A CA 1
ATOM 1482 C C . PRO A 1 192 ? -27.539 3.695 18.119 1.00 26.17 192 PRO A C 1
ATOM 1484 O O . PRO A 1 192 ? -27.558 4.629 18.921 1.00 26.17 192 PRO A O 1
ATOM 1487 N N . ALA A 1 193 ? -28.093 3.772 16.910 1.00 36.62 193 ALA A N 1
ATOM 1488 C CA . ALA A 1 193 ? -29.069 4.790 16.554 1.00 36.62 193 ALA A CA 1
ATOM 1489 C C . ALA A 1 193 ? -30.440 4.393 17.128 1.00 36.62 193 ALA A C 1
ATOM 1491 O O . ALA A 1 193 ? -30.776 3.213 17.202 1.00 36.62 193 ALA A O 1
ATOM 1492 N N . GLN A 1 194 ? -31.212 5.390 17.561 1.00 30.08 194 GLN A N 1
ATOM 1493 C CA . GLN A 1 194 ? -32.593 5.225 18.023 1.00 30.08 194 GLN A CA 1
ATOM 1494 C C . GLN A 1 194 ? -33.498 4.704 16.889 1.00 30.08 194 GLN A C 1
ATOM 1496 O O . GLN A 1 194 ? -33.225 5.005 15.726 1.00 30.08 194 GLN A O 1
ATOM 1501 N N . PRO A 1 195 ? -34.576 3.959 17.202 1.00 33.94 195 PRO A N 1
ATOM 1502 C CA . PRO A 1 195 ? -35.427 3.364 16.180 1.00 33.94 195 PRO A CA 1
ATOM 1503 C C . PRO A 1 195 ? -36.165 4.463 15.408 1.00 33.94 195 PRO A C 1
ATOM 1505 O O . PRO A 1 195 ? -36.915 5.249 15.990 1.00 33.94 195 PRO A O 1
ATOM 1508 N N . ALA A 1 196 ? -35.941 4.514 14.097 1.00 40.66 196 ALA A N 1
ATOM 1509 C CA . ALA A 1 196 ? -36.771 5.269 13.169 1.00 40.66 196 ALA A CA 1
ATOM 1510 C C . ALA A 1 196 ? -37.908 4.363 12.673 1.00 40.66 196 ALA A C 1
ATOM 1512 O O . ALA A 1 196 ? -37.727 3.154 12.543 1.00 40.66 196 ALA A O 1
ATOM 1513 N N . GLY A 1 197 ? -39.090 4.948 12.465 1.00 41.81 197 GLY A N 1
ATOM 1514 C CA . GLY A 1 197 ? -40.289 4.239 12.015 1.00 41.81 197 GLY A CA 1
ATOM 1515 C C . GLY A 1 197 ? -40.121 3.554 10.655 1.00 41.81 197 GLY A C 1
ATOM 1516 O O . GLY A 1 197 ? -39.171 3.830 9.930 1.00 41.81 197 GLY A O 1
ATOM 1517 N N . GLN A 1 198 ? -41.063 2.659 10.340 1.00 42.00 198 GLN A N 1
ATOM 1518 C CA . GLN A 1 198 ? -41.111 1.851 9.116 1.00 42.00 198 GLN A CA 1
ATOM 1519 C C . GLN A 1 198 ? -40.810 2.689 7.863 1.00 42.00 198 GLN A C 1
ATOM 1521 O O . GLN A 1 198 ? -41.593 3.567 7.505 1.00 42.00 198 GLN A O 1
ATOM 1526 N N . VAL A 1 199 ? -39.679 2.408 7.211 1.00 46.31 199 VAL A N 1
ATOM 1527 C CA . VAL A 1 199 ? -39.296 3.020 5.934 1.00 46.31 199 VAL A CA 1
ATOM 1528 C C . VAL A 1 199 ? -39.727 2.083 4.809 1.00 46.31 199 VAL A C 1
ATOM 1530 O O . VAL A 1 199 ? -39.405 0.897 4.838 1.00 46.31 199 VAL A O 1
ATOM 1533 N N . HIS A 1 200 ? -40.483 2.601 3.840 1.00 48.91 200 HIS A N 1
ATOM 1534 C CA . HIS A 1 200 ? -40.875 1.855 2.645 1.00 48.91 200 HIS A CA 1
ATOM 1535 C C . HIS A 1 200 ? -39.669 1.685 1.708 1.00 48.91 200 HIS A C 1
ATOM 1537 O O . HIS A 1 200 ? -38.922 2.627 1.456 1.00 48.91 200 HIS A O 1
ATOM 1543 N N . THR A 1 201 ? -39.480 0.474 1.190 1.00 51.78 201 THR A N 1
ATOM 1544 C CA . THR A 1 201 ? -38.273 0.049 0.465 1.00 51.78 201 THR A CA 1
ATOM 1545 C C . THR A 1 201 ? -38.087 0.687 -0.916 1.00 51.78 201 THR A C 1
ATOM 1547 O O . THR A 1 201 ? -36.954 0.786 -1.383 1.00 51.78 201 THR A O 1
ATOM 1550 N N . ASP A 1 202 ? -39.163 1.176 -1.537 1.00 51.62 202 ASP A N 1
ATOM 1551 C CA . ASP A 1 202 ? -39.165 1.712 -2.909 1.00 51.62 202 ASP A CA 1
ATOM 1552 C C . ASP A 1 202 ? -38.568 3.134 -3.051 1.00 51.62 202 ASP A C 1
ATOM 1554 O O . ASP A 1 202 ? -38.377 3.607 -4.172 1.00 51.62 202 ASP A O 1
ATOM 1558 N N . GLU A 1 203 ? -38.234 3.816 -1.947 1.00 57.59 203 GLU A N 1
ATOM 1559 C CA . GLU A 1 203 ? -37.653 5.179 -1.937 1.00 57.59 203 GLU A CA 1
ATOM 1560 C C . GLU A 1 203 ? -36.241 5.245 -1.327 1.00 57.59 203 GLU A C 1
ATOM 1562 O O . GLU A 1 203 ? -35.658 6.321 -1.170 1.00 57.59 203 GLU A O 1
ATOM 1567 N N . LEU A 1 204 ? -35.658 4.094 -0.985 1.00 65.44 204 LEU A N 1
ATOM 1568 C CA . LEU A 1 204 ? -34.373 4.053 -0.305 1.00 65.44 204 LEU A CA 1
ATOM 1569 C C . LEU A 1 204 ? -33.193 4.204 -1.280 1.00 65.44 204 LEU A C 1
ATOM 1571 O O . LEU A 1 204 ? -32.987 3.399 -2.194 1.00 65.44 204 LEU A O 1
ATOM 1575 N N . HIS A 1 205 ? -32.343 5.198 -1.021 1.00 74.31 205 HIS A N 1
ATOM 1576 C CA . HIS A 1 205 ? -31.126 5.441 -1.795 1.00 74.31 205 HIS A CA 1
ATOM 1577 C C . HIS A 1 205 ? -29.898 5.570 -0.896 1.00 74.31 205 HIS A C 1
ATOM 1579 O O . HIS A 1 205 ? -29.939 6.165 0.186 1.00 74.31 205 HIS A O 1
ATOM 1585 N N . LEU A 1 206 ? -28.759 5.068 -1.374 1.00 77.94 206 LEU A N 1
ATOM 1586 C CA . LEU A 1 206 ? -27.477 5.292 -0.723 1.00 77.94 206 LEU A CA 1
ATOM 1587 C C . LEU A 1 206 ? -26.909 6.634 -1.189 1.00 77.94 206 LEU A C 1
ATOM 1589 O O . LEU A 1 206 ? -26.447 6.764 -2.323 1.00 77.94 206 LEU A O 1
ATOM 1593 N N . ALA A 1 207 ? -26.922 7.634 -0.313 1.00 82.94 207 ALA A N 1
ATOM 1594 C CA . ALA A 1 207 ? -26.222 8.889 -0.534 1.00 82.94 207 ALA A CA 1
ATOM 1595 C C . ALA A 1 207 ? -24.760 8.742 -0.119 1.00 82.94 207 ALA A C 1
ATOM 1597 O O . ALA A 1 207 ? -24.450 8.286 0.984 1.00 82.94 207 ALA A O 1
ATOM 1598 N N . LEU A 1 208 ? -23.850 9.165 -0.991 1.00 82.44 208 LEU A N 1
ATOM 1599 C CA . LEU A 1 208 ? -22.426 9.143 -0.702 1.00 82.44 208 LEU A CA 1
ATOM 1600 C C . LEU A 1 208 ? -21.877 10.555 -0.707 1.00 82.44 208 LEU A C 1
ATOM 1602 O O . LEU A 1 208 ? -22.210 11.374 -1.565 1.00 82.44 208 LEU A O 1
ATOM 1606 N N . ARG A 1 209 ? -21.005 10.835 0.252 1.00 86.19 209 ARG A N 1
ATOM 1607 C CA . ARG A 1 209 ? -20.220 12.060 0.271 1.00 86.19 209 ARG A CA 1
ATOM 1608 C C . ARG A 1 209 ? -18.754 11.709 0.387 1.00 86.19 209 ARG A C 1
ATOM 1610 O O . ARG A 1 209 ? -18.376 10.734 1.032 1.00 86.19 209 ARG A O 1
ATOM 1617 N N . PHE A 1 210 ? -17.934 12.516 -0.259 1.00 86.00 210 PHE A N 1
ATOM 1618 C CA . PHE A 1 210 ? -16.502 12.316 -0.364 1.00 86.00 210 PHE A CA 1
ATOM 1619 C C . PHE A 1 210 ? -15.773 13.603 -0.014 1.00 86.00 210 PHE A C 1
ATOM 1621 O O . PHE A 1 210 ? -16.155 14.686 -0.460 1.00 86.00 210 PHE A O 1
ATOM 1628 N N . ALA A 1 211 ? -14.698 13.477 0.752 1.00 79.12 211 ALA A N 1
ATOM 1629 C CA . ALA A 1 211 ? -13.789 14.570 1.031 1.00 79.12 211 ALA A CA 1
ATOM 1630 C C . ALA A 1 211 ? -12.344 14.133 0.799 1.00 79.12 211 ALA A C 1
ATOM 1632 O O . ALA A 1 211 ? -11.880 13.094 1.285 1.00 79.12 211 ALA A O 1
ATOM 1633 N N . LEU A 1 212 ? -11.605 14.988 0.091 1.00 72.62 212 LEU A N 1
ATOM 1634 C CA . LEU A 1 212 ? -10.166 14.832 -0.026 1.00 72.62 212 LEU A CA 1
ATOM 1635 C C . LEU A 1 212 ? -9.516 14.977 1.357 1.00 72.62 212 LEU A C 1
ATOM 1637 O O . LEU A 1 212 ? -9.925 15.828 2.152 1.00 72.62 212 LEU A O 1
ATOM 1641 N N . PRO A 1 213 ? -8.439 14.233 1.635 1.00 48.19 213 PRO A N 1
ATOM 1642 C CA . PRO A 1 213 ? -7.857 14.167 2.973 1.00 48.19 213 PRO A CA 1
ATOM 1643 C C . PRO A 1 213 ? -7.183 15.463 3.485 1.00 48.19 213 PRO A C 1
ATOM 1645 O O . PRO A 1 213 ? -6.570 15.462 4.547 1.00 48.19 213 PRO A O 1
ATOM 1648 N N . HIS A 1 214 ? -7.259 16.574 2.743 1.00 52.84 214 HIS A N 1
ATOM 1649 C CA . HIS A 1 214 ? -6.594 17.853 3.040 1.00 52.84 214 HIS A CA 1
ATOM 1650 C C . HIS A 1 214 ? -7.556 18.981 3.443 1.00 52.84 214 HIS A C 1
ATOM 1652 O O . HIS A 1 214 ? -7.106 20.118 3.553 1.00 52.84 214 HIS A O 1
ATOM 1658 N N . GLY A 1 215 ? -8.850 18.697 3.627 1.00 52.00 215 GLY A N 1
ATOM 1659 C CA . GLY A 1 215 ? -9.845 19.734 3.917 1.00 52.00 215 GLY A CA 1
ATOM 1660 C C . GLY A 1 215 ? -10.403 20.390 2.656 1.00 52.00 215 GLY A C 1
ATOM 1661 O O . GLY A 1 215 ? -10.357 21.605 2.512 1.00 52.00 215 GLY A O 1
ATOM 1662 N N . GLY A 1 216 ? -10.922 19.569 1.742 1.00 56.78 216 GLY A N 1
ATOM 1663 C CA . GLY A 1 216 ? -11.880 20.037 0.742 1.00 56.78 216 GLY A CA 1
ATOM 1664 C C . GLY A 1 216 ? -13.300 19.940 1.293 1.00 56.78 216 GLY A C 1
ATOM 1665 O O . GLY A 1 216 ? -13.562 19.115 2.173 1.00 56.78 216 GLY A O 1
ATOM 1666 N N . ASP A 1 217 ? -14.210 20.752 0.762 1.00 76.19 217 ASP A N 1
ATOM 1667 C CA . ASP A 1 217 ? -15.630 20.605 1.067 1.00 76.19 217 ASP A CA 1
ATOM 1668 C C . ASP A 1 217 ? -16.100 19.192 0.716 1.00 76.19 217 ASP A C 1
ATOM 1670 O O . ASP A 1 217 ? -15.684 18.603 -0.287 1.00 76.19 217 ASP A O 1
ATOM 1674 N N . TRP A 1 218 ? -16.973 18.644 1.558 1.00 82.94 218 TRP A N 1
ATOM 1675 C CA . TRP A 1 218 ? -17.627 17.371 1.290 1.00 82.94 218 TRP A CA 1
ATOM 1676 C C . TRP A 1 218 ? -18.450 17.473 0.010 1.00 82.94 218 TRP A C 1
ATOM 1678 O O . TRP A 1 218 ? -19.486 18.145 -0.022 1.00 82.94 218 TRP A O 1
ATOM 1688 N N . GLN A 1 219 ? -18.019 16.755 -1.017 1.00 84.38 219 GLN A N 1
ATOM 1689 C CA . GLN A 1 219 ? -18.717 16.656 -2.289 1.00 84.38 219 GLN A CA 1
ATOM 1690 C C . GLN A 1 219 ? -19.747 15.536 -2.208 1.00 84.38 219 GLN A C 1
ATOM 1692 O O . GLN A 1 219 ? -19.440 14.440 -1.741 1.00 84.38 219 GLN A O 1
ATOM 1697 N N . THR A 1 220 ? -20.968 15.808 -2.657 1.00 86.62 220 THR A N 1
ATOM 1698 C CA . THR A 1 220 ? -22.007 14.783 -2.792 1.00 86.62 220 THR A CA 1
ATOM 1699 C C . THR A 1 220 ? -21.790 14.018 -4.093 1.00 86.62 220 THR A C 1
ATOM 1701 O O . THR A 1 220 ? -21.599 14.621 -5.147 1.00 86.62 220 THR A O 1
ATOM 1704 N N . LEU A 1 221 ? -21.800 12.694 -4.009 1.00 83.69 221 LEU A N 1
ATOM 1705 C CA . LEU A 1 221 ? -21.706 11.784 -5.144 1.00 83.69 221 LEU A CA 1
ATOM 1706 C C . LEU A 1 221 ? -23.116 11.342 -5.574 1.00 83.69 221 LEU A C 1
ATOM 1708 O O . LEU A 1 221 ? -24.063 11.492 -4.795 1.00 83.69 221 LEU A O 1
ATOM 1712 N N . PRO A 1 222 ? -23.276 10.801 -6.796 1.00 79.06 222 PRO A N 1
ATOM 1713 C CA . PRO A 1 222 ? -24.555 10.262 -7.245 1.00 79.06 222 PRO A CA 1
ATOM 1714 C C . PRO A 1 222 ? -25.103 9.229 -6.259 1.00 79.06 222 PRO A C 1
ATOM 1716 O O . PRO A 1 222 ? -24.358 8.378 -5.769 1.00 79.06 222 PRO A O 1
ATOM 1719 N N . ALA A 1 223 ? -26.403 9.314 -5.976 1.00 78.12 223 ALA A N 1
ATOM 1720 C CA . ALA A 1 223 ? -27.067 8.334 -5.135 1.00 78.12 223 ALA A CA 1
ATOM 1721 C C . ALA A 1 223 ? -27.096 6.974 -5.846 1.00 78.12 223 ALA A C 1
ATOM 1723 O O . ALA A 1 223 ? -27.359 6.905 -7.050 1.00 78.12 223 ALA A O 1
ATOM 1724 N N . LEU A 1 224 ? -26.815 5.902 -5.108 1.00 77.44 224 LEU A N 1
ATOM 1725 C CA . LEU A 1 224 ? -26.858 4.540 -5.634 1.00 77.44 224 LEU A CA 1
ATOM 1726 C C . LEU A 1 224 ? -28.179 3.878 -5.219 1.00 77.44 224 LEU A C 1
ATOM 1728 O O . LEU A 1 224 ? -28.571 4.009 -4.054 1.00 77.44 224 LEU A O 1
ATOM 1732 N N . PRO A 1 225 ? -28.885 3.200 -6.141 1.00 72.75 225 PRO A N 1
ATOM 1733 C CA . PRO A 1 225 ? -30.076 2.443 -5.783 1.00 72.75 225 PRO A CA 1
ATOM 1734 C C . PRO A 1 225 ? -29.698 1.282 -4.859 1.00 72.75 225 PRO A C 1
ATOM 1736 O O . PRO A 1 225 ? -28.605 0.725 -4.965 1.00 72.75 225 PRO A O 1
ATOM 1739 N N . LEU A 1 226 ? -30.600 0.921 -3.952 1.00 73.06 226 LEU A N 1
ATOM 1740 C CA . LEU A 1 226 ? -30.475 -0.323 -3.201 1.00 73.06 226 LEU A CA 1
ATOM 1741 C C . LEU A 1 226 ? -31.005 -1.495 -4.015 1.00 73.06 226 LEU A C 1
ATOM 1743 O O . LEU A 1 226 ? -31.788 -1.339 -4.951 1.00 73.06 226 LEU A O 1
ATOM 1747 N N . THR A 1 227 ? -30.573 -2.684 -3.621 1.00 70.31 227 THR A N 1
ATOM 1748 C CA . THR A 1 227 ? -31.025 -3.943 -4.206 1.00 70.31 227 THR A CA 1
ATOM 1749 C C . THR A 1 227 ? -31.661 -4.814 -3.121 1.00 70.31 227 THR A C 1
ATOM 1751 O O . THR A 1 227 ? -31.423 -4.607 -1.932 1.00 70.31 227 THR A O 1
ATOM 1754 N N . HIS A 1 228 ? -32.486 -5.785 -3.510 1.00 65.44 228 HIS A N 1
ATOM 1755 C CA . HIS A 1 228 ? -33.122 -6.726 -2.573 1.00 65.44 228 HIS A CA 1
ATOM 1756 C C . HIS A 1 228 ? -32.377 -8.063 -2.452 1.00 65.44 228 HIS A C 1
ATOM 1758 O O . HIS A 1 228 ? -32.825 -8.952 -1.738 1.00 65.44 228 HIS A O 1
ATOM 1764 N N . ASP A 1 229 ? -31.260 -8.234 -3.162 1.00 67.56 229 ASP A N 1
ATOM 1765 C CA . ASP A 1 229 ? -30.518 -9.494 -3.201 1.00 67.56 229 ASP A CA 1
ATOM 1766 C C . ASP A 1 229 ? -29.009 -9.228 -3.171 1.00 67.56 229 ASP A C 1
ATOM 1768 O O . ASP A 1 229 ? -28.488 -8.407 -3.933 1.00 67.56 229 ASP A O 1
ATOM 1772 N N . ALA A 1 230 ? -28.302 -9.976 -2.322 1.00 65.06 230 ALA A N 1
ATOM 1773 C CA . ALA A 1 230 ? -26.847 -9.998 -2.225 1.00 65.06 230 ALA A CA 1
ATOM 1774 C C . ALA A 1 230 ? -26.151 -10.398 -3.543 1.00 65.06 230 ALA A C 1
ATOM 1776 O O . ALA A 1 230 ? -24.969 -10.102 -3.725 1.00 65.06 230 ALA A O 1
ATOM 1777 N N . ALA A 1 231 ? -26.858 -11.064 -4.464 1.00 59.72 231 ALA A N 1
ATOM 1778 C CA . ALA A 1 231 ? -26.337 -11.465 -5.771 1.00 59.72 231 ALA A CA 1
ATOM 1779 C C . ALA A 1 231 ? -26.317 -10.334 -6.827 1.00 59.72 231 ALA A C 1
ATOM 1781 O O . ALA A 1 231 ? -25.783 -10.529 -7.923 1.00 59.72 231 ALA A O 1
ATOM 1782 N N . THR A 1 232 ? -26.890 -9.162 -6.528 1.00 56.94 232 THR A N 1
ATOM 1783 C CA . THR A 1 232 ? -27.029 -8.030 -7.469 1.00 56.94 232 THR A CA 1
ATOM 1784 C C . THR A 1 232 ? -25.698 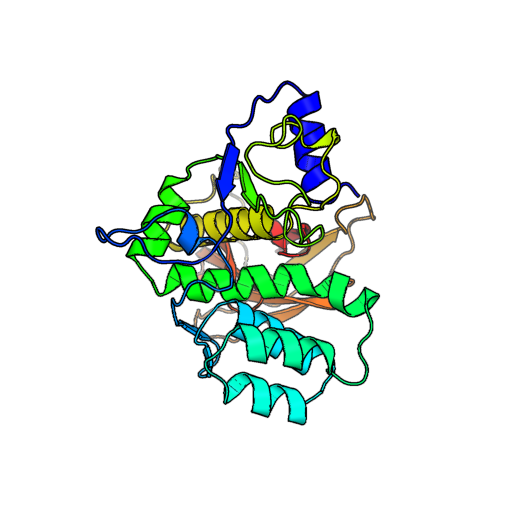-7.266 -7.646 1.00 56.94 232 THR A C 1
ATOM 1786 O O . THR A 1 232 ? -24.862 -7.280 -6.737 1.00 56.94 232 THR A O 1
ATOM 1789 N N . PRO A 1 233 ? -25.436 -6.600 -8.796 1.00 54.03 233 PRO A N 1
ATOM 1790 C CA . PRO A 1 233 ? -24.100 -6.118 -9.123 1.00 54.03 233 PRO A CA 1
ATOM 1791 C C . PRO A 1 233 ? -23.579 -5.054 -8.162 1.00 54.03 233 PRO A C 1
ATOM 1793 O O . PRO A 1 233 ? -24.237 -4.065 -7.858 1.00 54.03 233 PRO A O 1
ATOM 1796 N N . LEU A 1 234 ? -22.324 -5.249 -7.784 1.00 66.19 234 LEU A N 1
ATOM 1797 C CA . LEU A 1 234 ? -21.427 -4.261 -7.210 1.00 66.19 234 LEU A CA 1
ATOM 1798 C C . LEU A 1 234 ? -21.499 -2.941 -8.008 1.00 66.19 234 LEU A C 1
ATOM 1800 O O . LEU A 1 234 ? -21.147 -2.898 -9.189 1.00 66.19 234 LEU A O 1
ATOM 1804 N N . HIS A 1 235 ? -21.930 -1.849 -7.380 1.00 82.00 235 HIS A N 1
ATOM 1805 C CA . HIS A 1 235 ? -21.876 -0.527 -7.993 1.00 82.00 235 HIS A CA 1
ATOM 1806 C C . HIS A 1 235 ? -20.430 -0.039 -8.026 1.00 82.00 235 HIS A C 1
ATOM 1808 O O . HIS A 1 235 ? -19.790 0.124 -6.987 1.00 82.00 235 HIS A O 1
ATOM 1814 N N . THR A 1 236 ? -19.911 0.226 -9.222 1.00 83.88 236 THR A N 1
ATOM 1815 C CA . THR A 1 236 ? -18.597 0.849 -9.382 1.00 83.88 236 THR A CA 1
ATOM 1816 C C . THR A 1 236 ? -18.733 2.367 -9.365 1.00 83.88 236 THR A C 1
ATOM 1818 O O . THR A 1 236 ? -19.372 2.952 -10.239 1.00 83.88 236 THR A O 1
ATOM 1821 N N . LEU A 1 237 ? -18.112 3.012 -8.382 1.00 85.62 237 LEU A N 1
ATOM 1822 C CA . LEU A 1 237 ? -18.106 4.460 -8.212 1.00 85.62 237 LEU A CA 1
ATOM 1823 C C . LEU A 1 237 ? -16.693 5.001 -8.404 1.00 85.62 237 LEU A C 1
ATOM 1825 O O . LEU A 1 237 ? -15.775 4.621 -7.682 1.00 85.62 237 LEU A O 1
ATOM 1829 N N . VAL A 1 238 ? -16.522 5.920 -9.350 1.00 84.50 238 VAL A N 1
ATOM 1830 C CA . VAL A 1 238 ? -15.259 6.644 -9.531 1.00 84.50 238 VAL A CA 1
ATOM 1831 C C . VAL A 1 238 ? -15.329 7.940 -8.730 1.00 84.50 238 VAL A C 1
ATOM 1833 O O . VAL A 1 238 ? -16.171 8.800 -8.986 1.00 84.50 238 VAL A O 1
ATOM 1836 N N . LEU A 1 239 ? -14.457 8.067 -7.738 1.00 83.69 239 LEU A N 1
ATOM 1837 C CA . LEU A 1 239 ? -14.334 9.252 -6.901 1.00 83.69 239 LEU A CA 1
ATOM 1838 C C . LEU A 1 239 ? -13.674 10.404 -7.680 1.00 83.69 239 LEU A C 1
ATOM 1840 O O . LEU A 1 239 ? -12.932 10.159 -8.635 1.00 83.69 239 LEU A O 1
ATOM 1844 N N . PRO A 1 240 ? -13.859 11.668 -7.256 1.00 80.69 240 PRO A N 1
ATOM 1845 C CA . PRO A 1 240 ? -13.239 12.829 -7.903 1.00 80.69 240 PRO A CA 1
ATOM 1846 C C . PRO A 1 240 ? -11.707 12.780 -8.004 1.00 80.69 240 PRO A C 1
ATOM 1848 O O . PRO A 1 240 ? -11.129 13.439 -8.860 1.00 80.69 240 PRO A O 1
ATOM 1851 N N . ASN A 1 241 ? -11.033 12.003 -7.149 1.00 72.44 241 ASN A N 1
ATOM 1852 C CA . ASN A 1 241 ? -9.589 11.760 -7.225 1.00 72.44 241 ASN A CA 1
ATOM 1853 C C . ASN A 1 241 ? -9.203 10.533 -8.068 1.00 72.44 241 ASN A C 1
ATOM 1855 O O . ASN A 1 241 ? -8.072 10.063 -7.967 1.00 72.44 241 ASN A O 1
ATOM 1859 N N . HIS A 1 242 ? -10.129 10.024 -8.882 1.00 77.06 242 HIS A N 1
ATOM 1860 C CA . HIS A 1 242 ? -9.983 8.847 -9.740 1.00 77.06 242 HIS A CA 1
ATOM 1861 C C . HIS A 1 242 ? -9.813 7.511 -9.003 1.00 77.06 242 HIS A C 1
ATOM 1863 O O . HIS A 1 242 ? -9.610 6.480 -9.645 1.00 77.06 242 HIS A O 1
ATOM 1869 N N . GLU A 1 243 ? -9.946 7.486 -7.675 1.00 79.56 243 GLU A N 1
ATOM 1870 C CA . GLU A 1 243 ? -10.076 6.223 -6.955 1.00 79.56 243 GLU A CA 1
ATOM 1871 C C . GLU A 1 243 ? -11.395 5.546 -7.328 1.00 79.56 243 GLU A C 1
ATOM 1873 O O . GLU A 1 243 ? -12.423 6.200 -7.481 1.00 79.56 243 GLU A O 1
ATOM 1878 N N . THR A 1 244 ? -11.373 4.226 -7.474 1.00 83.25 244 THR A N 1
ATOM 1879 C CA . THR A 1 244 ? -12.574 3.445 -7.778 1.00 83.25 244 THR A CA 1
ATOM 1880 C C . THR A 1 244 ? -13.007 2.674 -6.543 1.00 83.25 244 THR A C 1
ATOM 1882 O O . THR A 1 244 ? -12.191 1.985 -5.930 1.00 83.25 244 THR A O 1
ATOM 1885 N N . LEU A 1 245 ? -14.282 2.792 -6.191 1.00 85.88 245 LEU A N 1
ATOM 1886 C CA . LEU A 1 245 ? -14.936 2.014 -5.151 1.00 85.88 245 LEU A CA 1
ATOM 1887 C C . LEU A 1 245 ? -15.937 1.049 -5.758 1.00 85.88 245 LEU A C 1
ATOM 1889 O O . LEU A 1 245 ? -16.542 1.295 -6.795 1.00 85.88 245 LEU A O 1
ATOM 1893 N N . GLU A 1 246 ? -16.111 -0.042 -5.047 1.00 86.69 246 GLU A N 1
ATOM 1894 C CA . GLU A 1 246 ? -16.948 -1.174 -5.376 1.00 86.69 246 GLU A CA 1
ATOM 1895 C C . GLU A 1 246 ? -17.947 -1.320 -4.224 1.00 86.69 246 GLU A C 1
ATOM 1897 O O . GLU A 1 246 ? -17.575 -1.741 -3.130 1.00 86.69 246 GLU A O 1
ATOM 1902 N N . ILE A 1 247 ? -19.189 -0.887 -4.415 1.00 86.06 247 ILE A N 1
ATOM 1903 C CA . ILE A 1 247 ? -20.174 -0.762 -3.336 1.00 86.06 247 ILE A CA 1
ATOM 1904 C C . ILE A 1 247 ? -21.321 -1.739 -3.575 1.00 86.06 247 ILE A C 1
ATOM 1906 O O . ILE A 1 247 ? -21.994 -1.672 -4.599 1.00 86.06 247 ILE A O 1
ATOM 1910 N N . SER A 1 248 ? -21.576 -2.606 -2.603 1.00 84.06 248 SER A N 1
ATOM 1911 C CA . SER A 1 248 ? -22.763 -3.460 -2.552 1.00 84.06 248 SER A CA 1
ATOM 1912 C C . SER A 1 248 ? -23.630 -3.032 -1.384 1.00 84.06 248 SER A C 1
ATOM 1914 O O . SER A 1 248 ? -23.138 -2.932 -0.261 1.00 84.06 248 SER A O 1
ATOM 1916 N N . ALA A 1 249 ? -24.915 -2.811 -1.639 1.00 83.00 249 ALA A N 1
ATOM 1917 C CA . ALA A 1 249 ? -25.895 -2.554 -0.598 1.00 83.00 249 ALA A CA 1
ATOM 1918 C C . ALA A 1 249 ? -27.183 -3.329 -0.894 1.00 83.00 249 ALA A C 1
ATOM 1920 O O . ALA A 1 249 ? -27.740 -3.209 -1.990 1.00 83.00 249 ALA A O 1
ATOM 1921 N N . TRP A 1 250 ? -27.629 -4.139 0.066 1.00 82.75 250 TRP A N 1
ATOM 1922 C CA . TRP A 1 250 ? -28.836 -4.951 -0.072 1.00 82.75 250 TRP A CA 1
ATOM 1923 C C . TRP A 1 250 ? -29.617 -5.043 1.238 1.00 82.75 250 TRP A C 1
ATOM 1925 O O . TRP A 1 250 ? -29.049 -4.881 2.317 1.00 82.75 250 TRP A O 1
ATOM 1935 N N . LEU A 1 251 ? -30.920 -5.294 1.134 1.00 78.75 251 LEU A N 1
ATOM 1936 C CA . LEU A 1 251 ? -31.789 -5.584 2.274 1.00 78.75 251 LEU A CA 1
ATOM 1937 C C . LEU A 1 251 ? -32.011 -7.095 2.394 1.00 78.75 251 LEU A C 1
ATOM 1939 O O . LEU A 1 251 ? -32.414 -7.739 1.431 1.00 78.75 251 LEU A O 1
ATOM 1943 N N . GLU A 1 252 ? -31.766 -7.643 3.579 1.00 80.69 252 GLU A N 1
ATOM 1944 C CA . GLU A 1 252 ? -32.180 -8.985 3.991 1.00 80.69 252 GLU A CA 1
ATOM 1945 C C . GLU A 1 252 ? -33.470 -8.864 4.819 1.00 80.69 252 GLU A C 1
ATOM 1947 O O . GLU A 1 252 ? -33.569 -8.009 5.703 1.00 80.69 252 GLU A O 1
ATOM 1952 N N . ASP A 1 253 ? -34.479 -9.673 4.485 1.00 75.25 253 ASP A N 1
ATOM 1953 C CA . ASP A 1 253 ? -35.788 -9.720 5.155 1.00 75.25 253 ASP A CA 1
ATOM 1954 C C . ASP A 1 253 ? -36.489 -8.348 5.320 1.00 75.25 253 ASP A C 1
ATOM 1956 O O . ASP A 1 253 ? -37.141 -8.095 6.328 1.00 75.25 253 ASP A O 1
ATOM 1960 N N . GLU A 1 254 ? -36.326 -7.440 4.344 1.00 68.69 254 GLU A N 1
ATOM 1961 C CA . GLU A 1 254 ? -36.856 -6.052 4.310 1.00 68.69 254 GLU A CA 1
ATOM 1962 C C . GLU A 1 254 ? -36.416 -5.119 5.454 1.00 68.69 254 GLU A C 1
ATOM 1964 O O . GLU A 1 254 ? -36.763 -3.935 5.465 1.00 68.69 254 GLU A O 1
ATOM 1969 N N . HIS A 1 255 ? -35.628 -5.613 6.405 1.00 72.75 255 HIS A N 1
ATOM 1970 C CA . HIS A 1 255 ? -35.321 -4.891 7.637 1.00 72.75 255 HIS A CA 1
ATOM 1971 C C . HIS A 1 255 ? -33.828 -4.793 7.917 1.00 72.75 255 HIS A C 1
ATOM 1973 O O . HIS A 1 255 ? -33.401 -3.809 8.513 1.00 72.75 255 HIS A O 1
ATOM 1979 N N . LEU A 1 256 ? -33.017 -5.749 7.459 1.00 77.94 256 LEU A N 1
ATOM 1980 C CA . LEU A 1 256 ? -31.583 -5.756 7.713 1.00 77.94 256 LEU A CA 1
ATOM 1981 C C . LEU A 1 256 ? -30.817 -5.231 6.497 1.00 77.94 256 LEU A C 1
ATOM 1983 O O . LEU A 1 256 ? -30.641 -5.927 5.499 1.00 77.94 256 LEU A O 1
ATOM 1987 N N . LEU A 1 257 ? -30.321 -3.998 6.582 1.00 79.31 257 LEU A N 1
ATOM 1988 C CA . LEU A 1 257 ? -29.442 -3.429 5.567 1.00 79.31 257 LEU A CA 1
ATOM 1989 C C . LEU A 1 257 ? -28.032 -3.983 5.725 1.00 79.31 257 LEU A C 1
ATOM 1991 O O . LEU A 1 257 ? -27.389 -3.796 6.760 1.00 79.31 257 LEU A O 1
ATOM 1995 N N . HIS A 1 258 ? -27.509 -4.527 4.638 1.00 83.50 258 HIS A N 1
ATOM 1996 C CA . HIS A 1 258 ? -26.099 -4.817 4.460 1.00 83.50 258 HIS A CA 1
ATOM 1997 C C . HIS A 1 258 ? -25.481 -3.775 3.540 1.00 83.50 258 HIS A C 1
ATOM 1999 O O . HIS A 1 258 ? -26.011 -3.472 2.474 1.00 83.50 258 HIS A O 1
ATOM 2005 N N . LEU A 1 259 ? -24.331 -3.244 3.938 1.00 83.25 259 LEU A N 1
ATOM 2006 C CA . LEU A 1 259 ? -23.502 -2.371 3.117 1.00 83.25 259 LEU A CA 1
ATOM 2007 C C . LEU A 1 259 ? -22.076 -2.899 3.156 1.00 83.25 259 LEU A C 1
ATOM 2009 O O . LEU A 1 259 ? -21.493 -3.047 4.228 1.00 83.25 259 LEU A O 1
ATOM 2013 N N . GLN A 1 260 ? -21.491 -3.134 1.992 1.00 84.56 260 GLN A N 1
ATOM 2014 C CA . GLN A 1 260 ? -20.092 -3.487 1.848 1.00 84.56 260 GLN A CA 1
ATOM 2015 C C . GLN A 1 260 ? -19.440 -2.558 0.836 1.00 84.56 260 GLN A C 1
ATOM 2017 O O . GLN A 1 260 ? -19.925 -2.389 -0.280 1.00 84.56 260 GLN A O 1
ATOM 2022 N N . VAL A 1 261 ? -18.310 -1.981 1.227 1.00 84.50 261 VAL A N 1
ATOM 2023 C CA . VAL A 1 261 ? -17.486 -1.169 0.341 1.00 84.50 261 VAL A CA 1
ATOM 2024 C C . VAL A 1 261 ? -16.142 -1.838 0.162 1.00 84.50 261 VAL A C 1
ATOM 2026 O O . VAL A 1 261 ? -15.444 -2.146 1.134 1.00 84.50 261 VAL A O 1
A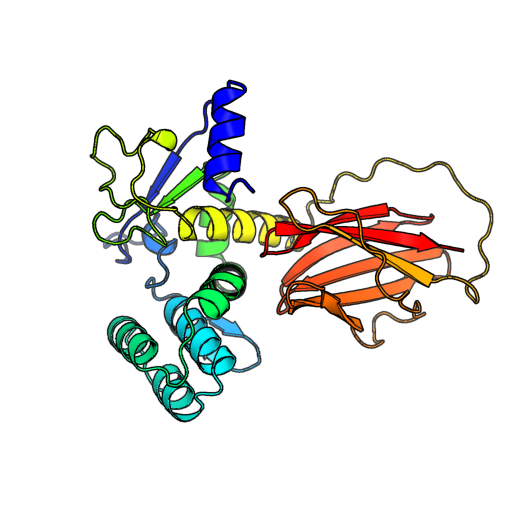TOM 2029 N N . ARG A 1 262 ? -15.772 -2.039 -1.095 1.00 84.06 262 ARG A N 1
ATOM 2030 C CA . ARG A 1 262 ? -14.489 -2.561 -1.525 1.00 84.06 262 ARG A CA 1
ATOM 2031 C C . ARG A 1 262 ? -13.731 -1.523 -2.344 1.00 84.06 262 ARG A C 1
ATOM 2033 O O . ARG A 1 262 ? -14.310 -0.603 -2.918 1.00 84.06 262 ARG A O 1
ATOM 2040 N N . GLN A 1 263 ? -12.421 -1.687 -2.393 1.00 81.81 263 GLN A N 1
ATOM 2041 C CA . GLN A 1 263 ? -11.548 -0.991 -3.325 1.00 81.81 263 GLN A CA 1
ATOM 2042 C C . GLN A 1 263 ? -10.531 -1.993 -3.854 1.00 81.81 263 GLN A C 1
ATOM 2044 O O . GLN A 1 263 ? -9.782 -2.579 -3.069 1.00 81.81 263 GLN A O 1
ATOM 2049 N N . HIS A 1 264 ? -10.519 -2.196 -5.172 1.00 75.12 264 HIS A N 1
ATOM 2050 C CA . HIS A 1 264 ? -9.677 -3.201 -5.825 1.00 75.12 264 HIS A CA 1
ATOM 2051 C C . HIS A 1 264 ? -9.879 -4.594 -5.202 1.00 75.12 264 HIS A C 1
ATOM 2053 O O . HIS A 1 264 ? -8.920 -5.248 -4.788 1.00 75.12 264 HIS A O 1
ATOM 2059 N N . GLY A 1 265 ? -11.144 -4.993 -5.028 1.00 73.19 265 GLY A N 1
ATOM 2060 C CA . GLY A 1 265 ? -11.534 -6.267 -4.417 1.00 73.19 265 GLY A CA 1
ATOM 2061 C C . GLY A 1 265 ? -11.330 -6.380 -2.897 1.00 73.19 265 GLY A C 1
ATOM 2062 O O . GLY A 1 265 ? -11.741 -7.378 -2.303 1.00 73.19 265 GLY A O 1
ATOM 2063 N N . VAL A 1 266 ? -10.746 -5.379 -2.226 1.00 71.62 266 VAL A N 1
ATOM 2064 C CA . VAL A 1 266 ? -10.517 -5.413 -0.772 1.00 71.62 266 VAL A CA 1
ATOM 2065 C C . VAL A 1 266 ? -11.628 -4.707 -0.012 1.00 71.62 266 VAL A C 1
ATOM 2067 O O . VAL A 1 266 ? -11.858 -3.525 -0.233 1.00 71.62 266 VAL A O 1
ATOM 2070 N N . VAL A 1 267 ? -12.236 -5.387 0.964 1.00 80.75 267 VAL A N 1
ATOM 2071 C CA . VAL A 1 267 ? -13.223 -4.799 1.888 1.00 80.75 267 VAL A CA 1
ATOM 2072 C C . VAL A 1 267 ? -12.600 -3.671 2.725 1.00 80.75 267 VAL A C 1
ATOM 2074 O O . VAL A 1 267 ? -11.817 -3.894 3.656 1.00 80.75 267 VAL A O 1
ATOM 2077 N N . LEU A 1 268 ? -12.978 -2.435 2.404 1.00 77.44 268 LEU A N 1
ATOM 2078 C CA . LEU A 1 268 ? -12.633 -1.238 3.165 1.00 77.44 268 LEU A CA 1
ATOM 2079 C C . LEU A 1 268 ? -13.536 -1.072 4.379 1.00 77.44 268 LEU A C 1
ATOM 2081 O O . LEU A 1 268 ? -13.055 -0.735 5.458 1.00 77.44 268 LEU A O 1
ATOM 2085 N N . ALA A 1 269 ? -14.829 -1.316 4.203 1.00 78.62 269 ALA A N 1
ATOM 2086 C CA . ALA A 1 269 ? -15.824 -1.156 5.244 1.00 78.62 269 ALA A CA 1
ATOM 2087 C C . ALA A 1 269 ? -17.001 -2.099 5.001 1.00 78.62 269 ALA A C 1
ATOM 2089 O O . ALA A 1 269 ? -17.318 -2.434 3.859 1.00 78.62 269 ALA A O 1
ATOM 2090 N N . GLN A 1 270 ? -17.636 -2.526 6.085 1.00 82.69 270 GLN A N 1
ATOM 2091 C CA . GLN A 1 270 ? -18.855 -3.318 6.039 1.00 82.69 270 GLN A CA 1
ATOM 2092 C C . GLN A 1 270 ? -19.744 -2.962 7.226 1.00 82.69 270 GLN A C 1
ATOM 2094 O O . GLN A 1 270 ? -19.232 -2.644 8.304 1.00 82.69 270 GLN A O 1
ATOM 2099 N N . LEU A 1 271 ? -21.054 -3.005 7.021 1.00 81.06 271 LEU A N 1
ATOM 2100 C CA . LEU A 1 271 ? -22.057 -2.687 8.023 1.00 81.06 271 LEU A CA 1
ATOM 2101 C C . LEU A 1 271 ? -23.298 -3.556 7.827 1.00 81.06 271 LEU A C 1
ATOM 2103 O O . LEU A 1 271 ? -23.702 -3.805 6.695 1.00 81.06 271 LEU A O 1
ATOM 2107 N N . GLN A 1 272 ? -23.897 -3.958 8.944 1.00 83.38 272 GLN A N 1
ATOM 2108 C CA . GLN A 1 272 ? -25.193 -4.626 9.024 1.00 83.38 272 GLN A CA 1
ATOM 2109 C C . GLN A 1 272 ? -26.040 -3.877 10.061 1.00 83.38 272 GLN A C 1
ATOM 2111 O O . GLN A 1 272 ? -25.554 -3.653 11.173 1.00 83.38 272 GLN A O 1
ATOM 2116 N N . THR A 1 273 ? -27.240 -3.407 9.704 1.00 76.56 273 THR A N 1
ATOM 2117 C CA . THR A 1 273 ? -28.098 -2.637 10.629 1.00 76.56 273 THR A CA 1
ATOM 2118 C C . THR A 1 273 ? -29.573 -2.598 10.218 1.00 76.56 273 THR A C 1
ATOM 2120 O O . THR A 1 273 ? -29.882 -2.694 9.037 1.00 76.56 273 THR A O 1
ATOM 2123 N N . GLU A 1 274 ? -30.467 -2.365 11.182 1.00 72.19 274 GLU A N 1
ATOM 2124 C CA . GLU A 1 274 ? -31.926 -2.249 10.996 1.00 72.19 274 GLU A CA 1
ATOM 2125 C C . GLU A 1 274 ? -32.436 -0.785 10.960 1.00 72.19 274 GLU A C 1
ATOM 2127 O O . GLU A 1 274 ? -33.584 -0.501 11.292 1.00 72.19 274 GLU A O 1
ATOM 2132 N N . GLY A 1 275 ? -31.585 0.191 10.615 1.00 66.00 275 GLY A N 1
ATOM 2133 C CA . GLY A 1 275 ? -31.929 1.625 10.658 1.00 66.00 275 GLY A CA 1
ATOM 2134 C C . GLY A 1 275 ? -31.373 2.442 9.492 1.00 66.00 275 GLY A C 1
ATOM 2135 O O . GLY A 1 275 ? -30.987 1.881 8.475 1.00 66.00 275 GLY A O 1
ATOM 2136 N N . ALA A 1 276 ? -31.301 3.771 9.646 1.00 64.25 276 ALA A N 1
ATOM 2137 C CA . ALA A 1 276 ? -30.652 4.681 8.695 1.00 64.25 276 ALA A CA 1
ATOM 2138 C C . ALA A 1 276 ? -29.172 4.893 9.075 1.00 64.25 276 ALA A C 1
ATOM 2140 O O . ALA A 1 276 ? -28.850 5.816 9.836 1.00 64.25 276 ALA A O 1
ATOM 2141 N N . PRO A 1 277 ? -28.237 4.034 8.625 1.00 68.94 277 PRO A N 1
ATOM 2142 C CA . PRO A 1 277 ? -26.854 4.152 9.030 1.00 68.94 277 PRO A CA 1
ATOM 2143 C C . PRO A 1 277 ? -26.150 5.336 8.402 1.00 68.94 277 PRO A C 1
ATOM 2145 O O . PRO A 1 277 ? -26.449 5.778 7.293 1.00 68.94 277 PRO A O 1
ATOM 2148 N N . THR A 1 278 ? -25.101 5.752 9.102 1.00 70.31 278 THR A N 1
ATOM 2149 C CA . THR A 1 278 ? -23.975 6.455 8.505 1.00 70.31 278 THR A CA 1
ATOM 2150 C C . THR A 1 278 ? -22.730 5.584 8.678 1.00 70.31 278 THR A C 1
ATOM 2152 O O . THR A 1 278 ? -22.357 5.255 9.803 1.00 70.31 278 THR A O 1
ATOM 2155 N N . LEU A 1 279 ? -22.103 5.183 7.572 1.00 77.88 279 LEU A N 1
ATOM 2156 C CA . LEU A 1 279 ? -20.832 4.462 7.551 1.00 77.88 279 LEU A CA 1
ATOM 2157 C C . LEU A 1 279 ? -19.746 5.407 7.045 1.00 77.88 279 LEU A C 1
ATOM 2159 O O . LEU A 1 279 ? -19.790 5.833 5.894 1.00 77.88 279 LEU A O 1
ATOM 2163 N N . ALA A 1 280 ? -18.762 5.707 7.886 1.00 80.12 280 ALA A N 1
ATOM 2164 C CA . ALA A 1 280 ? -17.597 6.489 7.497 1.00 80.12 280 ALA A CA 1
ATOM 2165 C C . ALA A 1 280 ? -16.365 5.585 7.391 1.00 80.12 280 ALA A C 1
ATOM 2167 O O . ALA A 1 280 ? -16.090 4.784 8.287 1.00 80.12 280 ALA A O 1
ATOM 2168 N N . PHE A 1 281 ? -15.605 5.724 6.311 1.00 78.31 281 PHE A N 1
ATOM 2169 C CA . PHE A 1 281 ? -14.357 4.994 6.106 1.00 78.31 281 PHE A CA 1
ATOM 2170 C C . PHE A 1 281 ? -13.352 5.837 5.326 1.00 78.31 281 PHE A C 1
ATOM 2172 O O . PHE A 1 281 ? -13.656 6.925 4.831 1.00 78.31 281 PHE A O 1
ATOM 2179 N N . ARG A 1 282 ? -12.122 5.332 5.243 1.00 77.06 282 ARG A N 1
ATOM 2180 C CA . ARG A 1 282 ? -11.089 5.897 4.381 1.00 77.06 282 ARG A CA 1
ATOM 2181 C C . ARG A 1 282 ? -10.776 4.936 3.249 1.00 77.06 282 ARG A C 1
ATOM 2183 O O . ARG A 1 282 ? -10.683 3.730 3.476 1.00 77.06 282 ARG A O 1
ATOM 2190 N N . THR A 1 283 ? -10.612 5.484 2.054 1.00 77.88 283 THR A N 1
ATOM 2191 C CA . THR A 1 283 ? -10.030 4.760 0.923 1.00 77.88 283 THR A CA 1
ATOM 2192 C C . THR A 1 283 ? -8.551 4.482 1.179 1.00 77.88 283 THR A C 1
ATOM 2194 O O . THR A 1 283 ? -7.950 5.052 2.095 1.00 77.88 283 THR A O 1
ATOM 2197 N N . PHE A 1 284 ? -7.929 3.640 0.359 1.00 70.62 284 PHE A N 1
ATOM 2198 C CA . PHE A 1 284 ? -6.478 3.475 0.375 1.00 70.62 284 PHE A CA 1
ATOM 2199 C C . PHE A 1 284 ? -5.750 4.765 -0.020 1.00 70.62 284 PHE A C 1
ATOM 2201 O O . PHE A 1 284 ? -4.681 5.033 0.510 1.00 70.62 284 PHE A O 1
ATOM 2208 N N . GLY A 1 285 ? -6.338 5.633 -0.849 1.00 66.12 285 GLY A N 1
ATOM 2209 C CA . GLY A 1 285 ? -5.844 7.000 -1.063 1.00 66.12 285 GLY A CA 1
ATOM 2210 C C . GLY A 1 285 ? -6.110 7.951 0.114 1.00 66.12 285 GLY A C 1
ATOM 2211 O O . GLY A 1 285 ? -5.874 9.155 0.005 1.00 66.12 285 GLY A O 1
ATOM 2212 N N . HIS A 1 286 ? -6.596 7.421 1.243 1.00 67.75 286 HIS A N 1
ATOM 2213 C CA . HIS A 1 286 ? -6.968 8.104 2.483 1.00 67.75 286 HIS A CA 1
ATOM 2214 C C . HIS A 1 286 ? -8.105 9.122 2.362 1.00 67.75 286 HIS A C 1
ATOM 2216 O O . HIS A 1 286 ? -8.367 9.859 3.325 1.00 67.75 286 HIS A O 1
ATOM 2222 N N . ALA A 1 287 ? -8.806 9.166 1.229 1.00 72.62 287 ALA A N 1
ATOM 2223 C CA . ALA A 1 287 ? -9.984 10.000 1.098 1.00 72.62 287 ALA A CA 1
ATOM 2224 C C . ALA A 1 287 ? -11.068 9.538 2.067 1.00 72.62 287 ALA A C 1
ATOM 2226 O O . ALA A 1 287 ? -11.266 8.341 2.268 1.00 72.62 287 ALA A O 1
ATOM 2227 N N . ALA A 1 288 ? -11.730 10.498 2.708 1.00 80.00 288 ALA A N 1
ATOM 2228 C CA . ALA A 1 288 ? -12.829 10.203 3.608 1.00 80.00 288 ALA A CA 1
ATOM 2229 C C . ALA A 1 288 ? -14.096 10.015 2.778 1.00 80.00 288 ALA A C 1
ATOM 2231 O O . ALA A 1 288 ? -14.425 10.855 1.938 1.00 80.00 288 ALA A O 1
ATOM 2232 N N . VAL A 1 289 ? -14.795 8.916 3.027 1.00 81.00 289 VAL A N 1
ATOM 2233 C CA . VAL A 1 289 ? -16.076 8.620 2.398 1.00 81.00 289 VAL A CA 1
ATOM 2234 C C . VAL A 1 289 ? -17.086 8.355 3.493 1.00 81.00 289 VAL A C 1
ATOM 2236 O O . VAL A 1 289 ? -16.818 7.610 4.436 1.00 81.00 289 VAL A O 1
ATOM 2239 N N . GLU A 1 290 ? -18.239 8.993 3.358 1.00 84.06 290 GLU A N 1
ATOM 2240 C CA . GLU A 1 290 ? -19.403 8.775 4.197 1.00 84.06 290 GLU A CA 1
ATOM 2241 C C . GLU A 1 290 ? -20.528 8.230 3.319 1.00 84.06 290 GLU A C 1
ATOM 2243 O O . GLU A 1 290 ? -20.894 8.834 2.308 1.00 84.06 290 GLU A O 1
ATOM 2248 N N . CYS A 1 291 ? -21.065 7.081 3.704 1.00 81.12 291 CYS A N 1
ATOM 2249 C CA . CYS A 1 291 ? -22.255 6.490 3.117 1.00 81.12 291 CYS A CA 1
ATOM 2250 C C . CYS A 1 291 ? -23.415 6.681 4.088 1.00 81.12 291 CYS A C 1
ATOM 2252 O O . CYS A 1 291 ? -23.319 6.267 5.245 1.00 81.12 291 CYS A O 1
ATOM 2254 N N . ARG A 1 292 ? -24.510 7.273 3.617 1.00 80.75 292 ARG A N 1
ATOM 2255 C CA . ARG A 1 292 ? -25.743 7.449 4.381 1.00 80.75 292 ARG A CA 1
ATOM 2256 C C . ARG A 1 292 ? -26.913 6.836 3.629 1.00 80.75 292 ARG A C 1
ATOM 2258 O O . ARG A 1 292 ? -27.098 7.110 2.447 1.00 80.75 292 ARG A O 1
ATOM 2265 N N . LEU A 1 293 ? -27.717 6.053 4.337 1.00 74.19 293 LEU A N 1
ATOM 2266 C CA . LEU A 1 293 ? -29.012 5.622 3.829 1.00 74.19 293 LEU A CA 1
ATOM 2267 C C . LEU A 1 293 ? -30.013 6.776 3.959 1.00 74.19 293 LEU A C 1
ATOM 2269 O O . LEU A 1 293 ? -30.156 7.334 5.049 1.00 74.19 293 LEU A O 1
ATOM 2273 N N . LEU A 1 294 ? -30.666 7.144 2.862 1.00 70.44 294 LEU A N 1
ATOM 2274 C CA . LEU A 1 294 ? -31.777 8.092 2.855 1.00 70.44 294 LEU A CA 1
ATOM 2275 C C . LEU A 1 294 ? -33.067 7.348 2.509 1.00 70.44 294 LEU A C 1
ATOM 2277 O O . LEU A 1 294 ? -33.033 6.448 1.670 1.00 70.44 294 LEU A O 1
ATOM 2281 N N . GLY A 1 295 ? -34.160 7.752 3.152 1.00 62.66 295 GLY A N 1
ATOM 2282 C CA . GLY A 1 295 ? -35.536 7.346 2.881 1.00 62.66 295 GLY A CA 1
ATOM 2283 C C . GLY A 1 295 ? -36.491 8.476 3.222 1.00 62.66 295 GLY A C 1
ATOM 2284 O O . GLY A 1 295 ? -35.994 9.564 3.612 1.00 62.66 295 GLY A O 1
#

Mean predicted aligned error: 9.43 Å

Sequence (295 aa):
MSPPLADLHARIAAGEQPEFLFFWGHRHNKRGGVTAACLSQWFPAGFTLDDVYYHTAEHYMMAAKARLFDDAAILAQILANADPRSVKALGRKIKGYDDARWQAHRYCAVVAGNVGKFGQNAALQQFLLATGDKVLVEASPVDAIWGIGLDQAHPDAAHPARWPGLNLLGFALMDVRGALRRQLGEPARVHPAQPAGQVHTDELHLALRFALPHGGDWQTLPALPLTHDAATPLHTLVLPNHETLEISAWLEDEHLLHLQVRQHGVVLAQLQTEGAPTLAFRTFGHAAVECRLLG

pLDDT: mean 84.47, std 16.17, range [26.17, 98.62]

Foldseek 3Di:
DQAVLVVVVVCVVVVDDFAADEDEAQDADPVDADDSSLLDQQHQQWFDAPNQIDRGLLLQLLLVLLVLLVNVVLNVVSSPDNHSVVSVVSSVVRPPDDPVSCVLCNLVSSLLSVLRRLVVDPRSVVVLLVCPRHQYAHQDCPAQELHQVHHPPDPCSSPSVPGSHDNSSSVSSVLSSVLSCVVVDPDDDDDDDDDDDDDDLPPKWKWKWWDQPPDDPTDTDDIHRAEADPPDAFDWDQDPSRFIKTWHWHDDPSFWIWIFIDGSNGTQDIDIGRHFDWDWTADSSRMIMIITMDD

Solvent-accessible surface area (backbone atoms only — not comparable to full-atom values): 16443 Å² total; per-residue (Å²): 102,63,56,79,56,44,49,53,48,52,44,41,73,73,68,51,83,82,52,76,45,71,29,66,60,40,69,79,52,93,85,59,73,88,56,60,23,67,75,34,48,68,17,84,46,53,32,65,58,93,95,40,72,28,55,20,36,46,42,41,35,35,36,52,52,19,59,75,42,69,25,64,72,56,28,54,55,38,68,73,51,81,50,57,68,60,34,58,56,49,55,73,66,46,53,81,74,49,67,70,64,44,66,71,44,50,57,40,40,46,26,44,27,43,37,39,28,34,71,67,32,64,72,54,32,51,54,55,54,68,50,68,85,44,47,43,36,28,27,29,60,88,31,44,57,44,8,26,37,33,39,70,86,41,87,50,57,87,33,79,94,66,40,82,19,53,23,46,50,15,52,31,50,50,52,30,39,53,35,53,45,49,74,74,63,57,75,74,88,75,77,88,72,80,90,71,76,94,73,68,76,94,62,37,31,38,39,32,34,39,25,56,69,63,78,51,76,73,41,77,49,79,64,39,78,62,40,75,44,88,86,56,82,63,44,78,44,73,43,96,86,71,49,58,35,38,37,40,47,23,35,49,92,87,49,37,39,38,39,39,34,24,42,83,89,39,62,66,45,70,49,76,44,77,67,75,52,76,51,75,46,55,49,78,80,48,28,38,37,38,41,31,53,43,114

InterPro domains:
  IPR012816 NADAR [PF08719] (22-181)
  IPR012816 NADAR [TIGR02464] (21-180)
  IPR012816 NADAR [cd15457] (19-177)
  IPR037238 YbiA-like superfamily [G3DSA:1.10.357.40] (9-186)
  IPR037238 YbiA-like superfamily [SSF143990] (15-182)

Radius of gyration: 20.49 Å; Cα contacts (8 Å, |Δi|>4): 534; chains: 1; bounding box: 62×43×47 Å

Organism: NCBI:txid1121001

Nearest PDB structures (foldseek):
  8bau-assembly1_A  TM=8.726E-01  e=1.640E-11  Phytophthora nicotianae
  2b3w-assembly1_A  TM=8.598E-01  e=5.782E-08  Escherichia coli
  6i8x-assembly2_B  TM=4.400E-01  e=3.284E-01  Ascaris suum
  4hi6-assembly1_B  TM=3.119E-01  e=2.461E+00  Borna disease virus
  3f1j-assembly1_A  TM=2.549E-01  e=1.967E+00  Borna disease virus